Protein AF-A0A0F8Y2T1-F1 (afdb_monomer_lite)

Secondary structure (DSSP, 8-state):
--SS--SEEEEETT-TTT-HHHHHHHHHHH-TTS--EEEEEE---HHHHHHHHHHT-SEEEESSPPHHHHHHHHHHHHHHHHHHH---EEEEEEE-SS-EEEEEEEEEEEETTEEEEEESS---TT-EEEEEEE-TTSPEEEEEEEEEEEE--STT-EEEEEEES---HHHHHHHHHHHHHHHHTT---

Structure (mmCIF, N/CA/C/O backbone):
data_AF-A0A0F8Y2T1-F1
#
_entry.id   AF-A0A0F8Y2T1-F1
#
loop_
_atom_site.group_PDB
_atom_site.id
_atom_site.type_symbol
_atom_site.label_atom_id
_atom_site.label_alt_id
_atom_site.label_comp_id
_atom_site.label_asym_id
_atom_site.label_entity_id
_atom_site.label_seq_id
_atom_site.pdbx_PDB_ins_code
_atom_site.Cartn_x
_atom_site.Cartn_y
_atom_site.Cartn_z
_atom_site.occupancy
_atom_site.B_iso_or_equiv
_atom_site.auth_seq_id
_atom_site.auth_comp_id
_atom_site.auth_asym_id
_atom_site.auth_atom_id
_atom_site.pdbx_PDB_model_num
ATOM 1 N N . MET A 1 1 ? 30.175 4.295 -5.314 1.00 51.44 1 MET A N 1
ATOM 2 C CA . MET A 1 1 ? 29.024 4.034 -4.424 1.00 51.44 1 MET A CA 1
ATOM 3 C C . MET A 1 1 ? 28.008 5.133 -4.687 1.00 51.44 1 MET A C 1
ATOM 5 O O . MET A 1 1 ? 28.432 6.283 -4.752 1.00 51.44 1 MET A O 1
ATOM 9 N N . LEU A 1 2 ? 26.739 4.800 -4.952 1.00 58.97 2 LEU A N 1
ATOM 10 C CA . LEU A 1 2 ? 25.695 5.815 -5.150 1.00 58.97 2 LEU A CA 1
ATOM 11 C C . LEU A 1 2 ? 25.586 6.649 -3.865 1.00 58.97 2 LEU A C 1
ATOM 13 O O . LEU A 1 2 ? 25.488 6.084 -2.780 1.00 58.97 2 LEU A O 1
ATOM 17 N N . GLN A 1 3 ? 25.687 7.973 -3.986 1.00 63.22 3 GLN A N 1
ATOM 18 C CA . GLN A 1 3 ? 25.694 8.894 -2.839 1.00 63.22 3 GLN A CA 1
ATOM 19 C C . GLN A 1 3 ? 24.282 9.203 -2.310 1.00 63.22 3 GLN A C 1
ATOM 21 O O . GLN A 1 3 ? 24.147 9.824 -1.262 1.00 63.22 3 GLN A O 1
ATOM 26 N N . MET A 1 4 ? 23.242 8.752 -3.019 1.00 73.31 4 MET A N 1
ATOM 27 C CA . MET A 1 4 ? 21.834 8.886 -2.653 1.00 73.31 4 MET A CA 1
ATOM 28 C C . MET A 1 4 ? 21.030 7.682 -3.162 1.00 73.31 4 MET A C 1
ATOM 30 O O . MET A 1 4 ? 21.435 7.042 -4.135 1.00 73.31 4 MET A O 1
ATOM 34 N N . GLU A 1 5 ? 19.907 7.386 -2.508 1.00 79.75 5 GLU A N 1
ATOM 35 C CA . GLU A 1 5 ? 18.926 6.387 -2.950 1.00 79.75 5 GLU A CA 1
ATOM 36 C C . GLU A 1 5 ? 18.079 6.984 -4.088 1.00 79.75 5 GLU A C 1
ATOM 38 O O . GLU A 1 5 ? 17.398 7.983 -3.858 1.00 79.75 5 GLU A O 1
ATOM 43 N N . PRO A 1 6 ? 18.145 6.453 -5.324 1.00 83.06 6 PRO A N 1
ATOM 44 C CA . PRO A 1 6 ? 17.344 6.972 -6.426 1.00 83.06 6 PRO A CA 1
ATOM 45 C C . PRO A 1 6 ? 15.904 6.451 -6.353 1.00 83.06 6 PRO A C 1
ATOM 47 O O . PRO A 1 6 ? 15.679 5.288 -6.023 1.00 83.06 6 PRO A O 1
ATOM 50 N N . ASP A 1 7 ? 14.931 7.272 -6.746 1.00 78.56 7 ASP A N 1
ATOM 51 C CA . ASP A 1 7 ? 13.526 6.848 -6.838 1.00 78.56 7 ASP A CA 1
ATOM 52 C C . ASP A 1 7 ? 13.279 5.925 -8.045 1.00 78.56 7 ASP A C 1
ATOM 54 O O . ASP A 1 7 ? 12.497 4.974 -7.985 1.00 78.56 7 ASP A O 1
ATOM 58 N N . LEU A 1 8 ? 13.975 6.190 -9.154 1.00 86.12 8 LEU A N 1
ATOM 59 C CA . LEU A 1 8 ? 13.864 5.451 -10.407 1.00 86.12 8 LEU A CA 1
ATOM 60 C C . LEU A 1 8 ? 15.219 5.379 -11.116 1.00 86.12 8 LEU A C 1
ATOM 62 O O . LEU A 1 8 ? 15.935 6.372 -11.236 1.00 86.12 8 LEU A O 1
ATOM 66 N N . VAL A 1 9 ? 15.526 4.204 -11.654 1.00 89.38 9 VAL A N 1
ATOM 67 C CA . VAL A 1 9 ? 16.709 3.928 -12.460 1.00 89.38 9 VAL A CA 1
ATOM 68 C C . VAL A 1 9 ? 16.265 3.297 -13.769 1.00 89.38 9 VAL A C 1
ATOM 70 O O . VAL A 1 9 ? 15.663 2.226 -13.785 1.00 89.38 9 VAL A O 1
ATOM 73 N N . LEU A 1 10 ? 16.586 3.959 -14.876 1.00 91.06 10 LEU A N 1
ATOM 74 C CA . LEU A 1 10 ? 16.504 3.389 -16.213 1.00 91.06 10 LEU A CA 1
ATOM 75 C C . LEU A 1 10 ? 17.924 3.049 -16.663 1.00 91.06 10 LEU A C 1
ATOM 77 O O . LEU A 1 10 ? 18.768 3.941 -16.732 1.00 91.06 10 LEU A O 1
ATOM 81 N N . ALA A 1 11 ? 18.188 1.781 -16.964 1.00 92.62 11 ALA A N 1
ATOM 82 C CA . ALA A 1 11 ? 19.511 1.331 -17.387 1.00 92.62 11 ALA A CA 1
ATOM 83 C C . ALA A 1 11 ? 19.422 0.411 -18.603 1.00 92.62 11 ALA A C 1
ATOM 85 O O . ALA A 1 11 ? 18.485 -0.373 -18.729 1.00 92.62 11 ALA A O 1
ATOM 86 N N . ASP A 1 12 ? 20.416 0.491 -19.483 1.00 92.94 12 ASP A N 1
ATOM 87 C CA . ASP A 1 12 ? 20.591 -0.487 -20.554 1.00 92.94 12 ASP A CA 1
ATOM 88 C C . ASP A 1 12 ? 21.003 -1.842 -19.957 1.00 92.94 12 ASP A C 1
ATOM 90 O O . ASP A 1 12 ? 21.816 -1.898 -19.032 1.00 92.94 12 ASP A O 1
ATOM 94 N N . LEU A 1 13 ? 20.438 -2.939 -20.457 1.00 93.94 13 LEU A N 1
ATOM 95 C CA . LEU A 1 13 ? 20.809 -4.287 -20.043 1.00 93.94 13 LEU A CA 1
ATOM 96 C C . LEU A 1 13 ? 22.280 -4.577 -20.356 1.00 93.94 13 LEU A C 1
ATOM 98 O O . LEU A 1 13 ? 22.953 -5.204 -19.539 1.00 93.94 13 LEU A O 1
ATOM 102 N N . ASP A 1 14 ? 22.791 -4.071 -21.475 1.00 91.19 14 ASP A N 1
ATOM 103 C CA . ASP A 1 14 ? 24.171 -4.276 -21.913 1.00 91.19 14 ASP A CA 1
ATOM 104 C C . ASP A 1 14 ? 25.105 -3.135 -21.461 1.00 91.19 14 ASP A C 1
ATOM 106 O O . ASP A 1 14 ? 26.207 -2.971 -21.987 1.00 91.19 14 ASP A O 1
ATOM 110 N N . LEU A 1 15 ? 24.691 -2.348 -20.455 1.00 91.75 15 LEU A N 1
ATOM 111 C CA . LEU A 1 15 ? 25.472 -1.241 -19.894 1.00 91.75 15 LEU A CA 1
ATOM 112 C C . LEU A 1 15 ? 26.878 -1.701 -19.444 1.00 91.75 15 LEU A C 1
ATOM 114 O O . LEU A 1 15 ? 26.993 -2.492 -18.505 1.00 91.75 15 LEU A O 1
ATOM 118 N N . PRO A 1 16 ? 27.974 -1.182 -20.025 1.00 87.31 16 PRO A N 1
ATOM 119 C CA . PRO A 1 16 ? 29.321 -1.515 -19.574 1.00 87.31 16 PRO A CA 1
ATOM 120 C C . PRO A 1 16 ? 29.649 -0.877 -18.207 1.00 87.31 16 PRO A C 1
ATOM 122 O O . PRO A 1 16 ? 29.084 0.158 -17.851 1.00 87.31 16 PRO A O 1
ATOM 125 N N . PRO A 1 17 ? 30.603 -1.436 -17.436 1.00 82.62 17 PRO A N 1
ATOM 126 C CA . PRO A 1 17 ? 31.399 -2.625 -17.754 1.00 82.62 17 PRO A CA 1
ATOM 127 C C . PRO A 1 17 ? 30.719 -3.960 -17.403 1.00 82.62 17 PRO A C 1
ATOM 129 O O . PRO A 1 17 ? 31.115 -4.988 -17.941 1.00 82.62 17 PRO A O 1
ATOM 132 N N . ASN A 1 18 ? 29.719 -3.959 -16.517 1.00 78.88 18 ASN A N 1
ATOM 133 C CA . ASN A 1 18 ? 29.242 -5.177 -15.846 1.00 78.88 18 ASN A CA 1
ATOM 134 C C . ASN A 1 18 ? 27.804 -5.599 -16.218 1.00 78.88 18 ASN A C 1
ATOM 136 O O . ASN A 1 18 ? 27.353 -6.643 -15.761 1.00 78.88 18 ASN A O 1
ATOM 140 N N . GLY A 1 19 ? 27.090 -4.833 -17.042 1.00 90.69 19 GLY A N 1
ATOM 141 C CA . GLY A 1 19 ? 25.696 -5.087 -17.416 1.00 90.69 19 GLY A CA 1
ATOM 142 C C . GLY A 1 19 ? 24.685 -4.434 -16.470 1.00 90.69 19 GLY A C 1
ATOM 143 O O . GLY A 1 19 ? 24.907 -4.293 -15.261 1.00 90.69 19 GLY A O 1
ATOM 144 N N . GLY A 1 20 ? 23.536 -4.047 -17.023 1.00 92.12 20 GLY A N 1
ATOM 145 C CA . GLY A 1 20 ? 22.425 -3.458 -16.275 1.00 92.12 20 GLY A CA 1
ATOM 146 C C . GLY A 1 20 ? 21.763 -4.435 -15.303 1.00 92.12 20 GLY A C 1
ATOM 147 O O . GLY A 1 20 ? 21.217 -4.020 -14.283 1.00 92.12 20 GLY A O 1
ATOM 148 N N . ASP A 1 21 ? 21.843 -5.742 -15.559 1.00 93.69 21 ASP A N 1
ATOM 149 C CA . ASP A 1 21 ? 21.315 -6.768 -14.659 1.00 93.69 21 ASP A CA 1
ATOM 150 C C . ASP A 1 21 ? 22.122 -6.879 -13.358 1.00 93.69 21 ASP A C 1
ATOM 152 O O . ASP A 1 21 ? 21.531 -7.050 -12.288 1.00 93.69 21 ASP A O 1
ATOM 156 N N . LEU A 1 22 ? 23.451 -6.751 -13.423 1.00 93.44 22 LEU A N 1
ATOM 157 C CA . LEU A 1 22 ? 24.296 -6.699 -12.228 1.00 93.44 22 LEU A CA 1
ATOM 158 C C . LEU A 1 22 ? 24.103 -5.384 -11.472 1.00 93.44 22 LEU A C 1
ATOM 160 O O . LEU A 1 22 ? 23.903 -5.419 -10.259 1.00 93.44 22 LEU A O 1
ATOM 164 N N . LEU A 1 23 ? 24.037 -4.254 -12.187 1.00 92.00 23 LEU A N 1
ATOM 165 C CA . LEU A 1 23 ? 23.691 -2.963 -11.586 1.00 92.00 23 LEU A CA 1
ATOM 166 C C . LEU A 1 23 ? 22.352 -3.034 -10.834 1.00 92.00 23 LEU A C 1
ATOM 168 O O . LEU A 1 23 ? 22.257 -2.591 -9.693 1.00 92.00 23 LEU A O 1
ATOM 172 N N . CYS A 1 24 ? 21.328 -3.635 -11.443 1.00 92.38 24 CYS A N 1
ATOM 173 C CA . CYS A 1 24 ? 20.020 -3.827 -10.820 1.00 92.38 24 CYS A CA 1
ATOM 174 C C . CYS A 1 24 ? 20.121 -4.624 -9.511 1.00 92.38 24 CYS A C 1
ATOM 176 O O . CYS A 1 24 ? 19.559 -4.211 -8.496 1.00 92.38 24 CYS A O 1
ATOM 178 N N . LYS A 1 25 ? 20.864 -5.738 -9.503 1.00 92.06 25 LYS A N 1
ATOM 179 C CA . LYS A 1 25 ? 21.069 -6.544 -8.289 1.00 92.06 25 LYS A CA 1
ATOM 180 C C . LYS A 1 25 ? 21.777 -5.757 -7.192 1.00 92.06 25 LYS A C 1
ATOM 182 O O . LYS A 1 25 ? 21.366 -5.839 -6.036 1.00 92.06 25 LYS A O 1
ATOM 187 N N . ASP A 1 26 ? 22.809 -4.998 -7.549 1.00 91.06 26 ASP A N 1
ATOM 188 C CA . ASP A 1 26 ? 23.558 -4.179 -6.597 1.00 91.06 26 ASP A CA 1
ATOM 189 C C . ASP A 1 26 ? 22.663 -3.102 -5.978 1.00 91.06 26 ASP A C 1
ATOM 191 O O . ASP A 1 26 ? 22.631 -2.958 -4.759 1.00 91.06 26 ASP A O 1
ATOM 195 N N . ILE A 1 27 ? 21.853 -2.420 -6.792 1.00 89.00 27 ILE A N 1
ATOM 196 C CA . ILE A 1 27 ? 20.884 -1.419 -6.327 1.00 89.00 27 ILE A CA 1
ATOM 197 C C . ILE A 1 27 ? 19.859 -2.049 -5.380 1.00 89.00 27 ILE A C 1
ATOM 199 O O . ILE A 1 27 ? 19.676 -1.559 -4.267 1.00 89.00 27 ILE A O 1
ATOM 203 N N . LYS A 1 28 ? 19.231 -3.166 -5.771 1.00 86.50 28 LYS A N 1
ATOM 204 C CA . LYS A 1 28 ? 18.236 -3.857 -4.933 1.00 86.50 28 LYS A CA 1
ATOM 205 C C . LYS A 1 28 ? 18.832 -4.396 -3.629 1.00 86.50 28 LYS A C 1
ATOM 207 O O . LYS A 1 28 ? 18.129 -4.486 -2.627 1.00 86.50 28 LYS A O 1
ATOM 212 N N . LYS A 1 29 ? 20.126 -4.729 -3.614 1.00 87.56 29 LYS A N 1
ATOM 213 C CA . LYS A 1 29 ? 20.848 -5.138 -2.402 1.00 87.56 29 LYS A CA 1
ATOM 214 C C . LYS A 1 29 ? 21.207 -3.949 -1.507 1.00 87.56 29 LYS A C 1
ATOM 216 O O . LYS A 1 29 ? 21.137 -4.073 -0.288 1.00 87.56 29 LYS A O 1
ATOM 221 N N . SER A 1 30 ? 21.617 -2.826 -2.093 1.00 86.19 30 SER A N 1
ATOM 222 C CA . SER A 1 30 ? 22.001 -1.616 -1.359 1.00 86.19 30 SER A CA 1
ATOM 223 C C . SER A 1 30 ? 20.806 -0.857 -0.780 1.00 86.19 30 SER A C 1
ATOM 225 O O . SER A 1 30 ? 20.956 -0.244 0.273 1.00 86.19 30 SER A O 1
ATOM 227 N N . PHE A 1 31 ? 19.633 -0.937 -1.416 1.00 82.38 31 PHE A N 1
ATOM 228 C CA . PHE A 1 31 ? 18.410 -0.238 -1.007 1.00 82.38 31 PHE A CA 1
ATOM 229 C C . PHE A 1 31 ? 17.237 -1.226 -0.806 1.00 82.38 31 PHE A C 1
ATOM 231 O O . PHE A 1 31 ? 16.358 -1.352 -1.662 1.00 82.38 31 PHE A O 1
ATOM 238 N N . PRO A 1 32 ? 17.202 -1.966 0.323 1.00 70.62 32 PRO A N 1
ATOM 239 C CA . PRO A 1 32 ? 16.210 -3.020 0.577 1.00 70.62 32 PRO A CA 1
ATOM 240 C C . PRO A 1 32 ? 14.807 -2.495 0.931 1.00 70.62 32 PRO A C 1
ATOM 242 O O . PRO A 1 32 ? 13.863 -3.277 1.015 1.00 70.62 32 PRO A O 1
ATOM 245 N N . SER A 1 33 ? 14.662 -1.181 1.127 1.00 65.25 33 SER A N 1
ATOM 246 C CA . SER A 1 33 ? 13.398 -0.453 1.344 1.00 65.25 33 SER A CA 1
ATOM 247 C C . SER A 1 33 ? 12.361 -0.692 0.235 1.00 65.25 33 SER A C 1
ATOM 249 O O . SER A 1 33 ? 11.170 -0.488 0.458 1.00 65.25 33 SER A O 1
ATOM 251 N N . ASN A 1 34 ? 12.803 -1.158 -0.941 1.00 63.97 34 ASN A N 1
ATOM 252 C CA . ASN A 1 34 ? 11.997 -1.375 -2.142 1.00 63.97 34 ASN A CA 1
ATOM 253 C C . ASN A 1 34 ? 11.360 -0.084 -2.700 1.00 63.97 34 ASN A C 1
ATOM 255 O O . ASN A 1 34 ? 10.329 -0.141 -3.377 1.00 63.97 34 ASN A O 1
ATOM 259 N N . ASN A 1 35 ? 11.989 1.061 -2.409 1.00 71.50 35 ASN A N 1
ATOM 260 C CA . ASN A 1 35 ? 11.581 2.382 -2.892 1.00 71.50 35 ASN A CA 1
ATOM 261 C C . ASN A 1 35 ? 12.248 2.758 -4.223 1.00 71.50 35 ASN A C 1
ATOM 263 O O . ASN A 1 35 ? 11.675 3.533 -4.987 1.00 71.50 35 ASN A O 1
ATOM 267 N N . THR A 1 36 ? 13.415 2.180 -4.529 1.00 83.81 36 THR A N 1
ATOM 268 C CA . THR A 1 36 ? 14.086 2.350 -5.823 1.00 83.81 36 THR A CA 1
ATOM 269 C C . THR A 1 36 ? 13.505 1.414 -6.874 1.00 83.81 36 THR A C 1
ATOM 271 O O . THR A 1 36 ? 13.651 0.187 -6.778 1.00 83.81 36 THR A O 1
ATOM 274 N N . PHE A 1 37 ? 12.922 1.987 -7.923 1.00 86.69 37 PHE A N 1
ATOM 275 C CA . PHE A 1 37 ? 12.468 1.234 -9.088 1.00 86.69 37 PHE A CA 1
ATOM 276 C C . PHE A 1 37 ? 13.562 1.115 -10.137 1.00 86.69 37 PHE A C 1
ATOM 278 O O . PHE A 1 37 ? 14.257 2.082 -10.431 1.00 86.69 37 PHE A O 1
ATOM 285 N N . VAL A 1 38 ? 13.693 -0.061 -10.739 1.00 90.44 38 VAL A N 1
ATOM 286 C CA . VAL A 1 38 ? 14.663 -0.328 -11.800 1.00 90.44 38 VAL A CA 1
ATOM 287 C C . VAL A 1 38 ? 13.933 -0.827 -13.043 1.00 90.44 38 VAL A C 1
ATOM 289 O O . VAL A 1 38 ? 13.263 -1.861 -13.013 1.00 90.44 38 VAL A O 1
ATOM 292 N N . ILE A 1 39 ? 14.088 -0.095 -14.146 1.00 92.06 39 ILE A N 1
ATOM 293 C CA . ILE A 1 39 ? 13.619 -0.466 -15.482 1.00 92.06 39 ILE A CA 1
ATOM 294 C C . ILE A 1 39 ? 14.840 -0.790 -16.346 1.00 92.06 39 ILE A C 1
ATOM 296 O O . ILE A 1 39 ? 15.724 0.052 -16.511 1.00 92.06 39 ILE A O 1
ATOM 300 N N . LEU A 1 40 ? 14.880 -1.991 -16.926 1.00 93.75 40 LEU A N 1
ATOM 301 C CA . LEU A 1 40 ? 15.954 -2.396 -17.839 1.00 93.75 40 LEU A CA 1
ATOM 302 C C . LEU A 1 40 ? 15.545 -2.246 -19.305 1.00 93.75 40 LEU A C 1
ATOM 304 O O . LEU A 1 40 ? 14.532 -2.794 -19.727 1.00 93.75 40 LEU A O 1
ATOM 308 N N . ALA A 1 41 ? 16.338 -1.542 -20.103 1.00 92.88 41 ALA A N 1
ATOM 309 C CA . ALA A 1 41 ? 16.171 -1.484 -21.549 1.00 92.88 41 ALA A CA 1
ATOM 310 C C . ALA A 1 41 ? 16.909 -2.660 -22.212 1.00 92.88 41 ALA A C 1
ATOM 312 O O . ALA A 1 41 ? 18.079 -2.872 -21.927 1.00 92.88 41 ALA A O 1
ATOM 313 N N . CYS A 1 42 ? 16.246 -3.449 -23.062 1.00 92.38 42 CYS A N 1
ATOM 314 C CA . CYS A 1 42 ? 16.853 -4.622 -23.712 1.00 92.38 42 CYS A CA 1
ATOM 315 C C . CYS A 1 42 ? 16.282 -4.894 -25.111 1.00 92.38 42 CYS A C 1
ATOM 317 O O . CYS A 1 42 ? 15.188 -4.431 -25.437 1.00 92.38 42 CYS A O 1
ATOM 319 N N . GLY A 1 43 ? 16.962 -5.713 -25.921 1.00 90.81 43 GLY A N 1
ATOM 320 C CA . GLY A 1 43 ? 16.478 -6.127 -27.247 1.00 90.81 43 GLY A CA 1
ATOM 321 C C . GLY A 1 43 ? 15.252 -7.056 -27.221 1.00 90.81 43 GLY A C 1
ATOM 322 O O . GLY A 1 43 ? 14.625 -7.290 -28.259 1.00 90.81 43 GLY A O 1
ATOM 323 N N . ALA A 1 44 ? 14.870 -7.537 -26.030 1.00 83.88 44 ALA A N 1
ATOM 324 C CA . ALA A 1 44 ? 13.758 -8.451 -25.757 1.00 83.88 44 ALA A CA 1
ATOM 325 C C . ALA A 1 44 ? 13.901 -9.859 -26.370 1.00 83.88 44 ALA A C 1
ATOM 327 O O . ALA A 1 44 ? 12.908 -10.544 -26.625 1.00 83.88 44 ALA A O 1
ATOM 328 N N . THR A 1 45 ? 15.128 -10.346 -26.567 1.00 91.38 45 THR A N 1
ATOM 329 C CA . THR A 1 45 ? 15.358 -11.766 -26.864 1.00 91.38 45 THR A CA 1
ATOM 330 C C . THR A 1 45 ? 15.032 -12.638 -25.647 1.00 91.38 45 THR A C 1
ATOM 332 O O . THR A 1 45 ? 15.127 -12.212 -24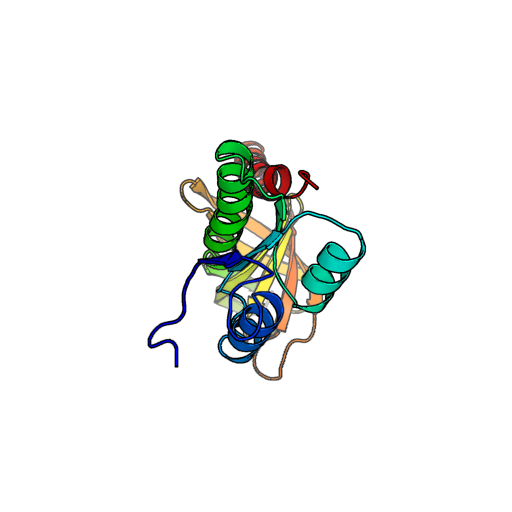.495 1.00 91.38 45 THR A O 1
ATOM 335 N N . ALA A 1 46 ? 14.716 -13.918 -25.864 1.00 88.12 46 ALA A N 1
ATOM 336 C CA . ALA A 1 46 ? 14.430 -14.845 -24.764 1.00 88.12 46 ALA A CA 1
ATOM 337 C C . ALA A 1 46 ? 15.587 -14.966 -23.747 1.00 88.12 46 ALA A C 1
ATOM 339 O O . ALA A 1 46 ? 15.366 -15.265 -22.573 1.00 88.12 46 ALA A O 1
ATOM 340 N N . ALA A 1 47 ? 16.836 -14.765 -24.177 1.00 90.81 47 ALA A N 1
ATOM 341 C CA . ALA A 1 47 ? 17.991 -14.753 -23.284 1.00 90.81 47 ALA A CA 1
ATOM 342 C C . ALA A 1 47 ? 18.018 -13.494 -22.403 1.00 90.81 47 ALA A C 1
ATOM 344 O O . ALA A 1 47 ? 18.186 -13.611 -21.190 1.00 90.81 47 ALA A O 1
ATOM 345 N N . GLU A 1 48 ? 17.793 -12.321 -22.992 1.00 89.81 48 GLU A N 1
ATOM 346 C CA . GLU A 1 48 ? 17.752 -11.039 -22.283 1.00 89.81 48 GLU A CA 1
ATOM 347 C C . GLU A 1 48 ? 16.583 -10.961 -21.301 1.00 89.81 48 GLU A C 1
ATOM 349 O O . GLU A 1 48 ? 16.788 -10.631 -20.138 1.00 89.81 48 GLU A O 1
ATOM 354 N N . LEU A 1 49 ? 15.381 -11.379 -21.710 1.00 87.12 49 LEU A N 1
ATOM 355 C CA . LEU A 1 49 ? 14.208 -11.404 -20.830 1.00 87.12 49 LEU A CA 1
ATOM 356 C C . LEU A 1 49 ? 14.438 -12.287 -19.596 1.00 87.12 49 LEU A C 1
ATOM 358 O O . LEU A 1 49 ? 14.048 -11.931 -18.484 1.00 87.12 49 LEU A O 1
ATOM 362 N N . ARG A 1 50 ? 15.139 -13.418 -19.764 1.00 88.06 50 ARG A N 1
ATOM 363 C CA . ARG A 1 50 ? 15.555 -14.266 -18.636 1.00 88.06 50 ARG A CA 1
ATOM 364 C C . ARG A 1 50 ? 16.579 -13.579 -17.734 1.00 88.06 50 ARG A C 1
ATOM 366 O O . ARG A 1 50 ? 16.521 -13.789 -16.524 1.00 88.06 50 ARG A O 1
ATOM 373 N N . LYS A 1 51 ? 17.507 -12.786 -18.283 1.00 89.12 51 LYS A N 1
ATOM 374 C CA . LYS A 1 51 ? 18.452 -11.990 -17.480 1.00 89.12 51 LYS A CA 1
ATOM 375 C C . LYS A 1 51 ? 17.716 -10.918 -16.674 1.00 89.12 51 LYS A C 1
ATOM 377 O O . LYS A 1 51 ? 17.886 -10.889 -15.458 1.00 89.12 51 LYS A O 1
ATOM 382 N N . CYS A 1 52 ? 16.841 -10.135 -17.309 1.00 88.19 52 CYS A N 1
ATOM 383 C CA . CYS A 1 52 ? 16.012 -9.128 -16.637 1.00 88.19 52 CYS A CA 1
ATOM 384 C C . CYS A 1 52 ? 15.150 -9.749 -15.527 1.00 88.19 52 CYS A C 1
ATOM 386 O O . CYS A 1 52 ? 15.135 -9.261 -14.403 1.00 88.19 52 CYS A O 1
ATOM 388 N N . GLY A 1 53 ? 14.493 -10.884 -15.790 1.00 84.50 53 GLY A N 1
ATOM 389 C CA . GLY A 1 53 ? 13.686 -11.566 -14.771 1.00 84.50 53 GLY A CA 1
ATOM 390 C C . GLY A 1 53 ? 14.499 -12.045 -13.559 1.00 84.50 53 GLY A C 1
ATOM 391 O O . GLY A 1 53 ? 13.987 -12.092 -12.445 1.00 84.50 53 GLY A O 1
ATOM 392 N N . ARG A 1 54 ? 15.784 -12.370 -13.747 1.00 89.38 54 ARG A N 1
ATOM 393 C CA . ARG A 1 54 ? 16.694 -12.805 -12.671 1.00 89.38 54 ARG A CA 1
ATOM 394 C C . ARG A 1 54 ? 17.403 -11.654 -11.956 1.00 89.38 54 ARG A C 1
ATOM 396 O O . ARG A 1 54 ? 18.087 -11.910 -10.964 1.00 89.38 54 ARG A O 1
ATOM 403 N N . SER A 1 55 ? 17.311 -10.422 -12.455 1.00 88.19 55 SER A N 1
ATOM 404 C CA . SER A 1 55 ? 17.985 -9.266 -11.854 1.00 88.19 55 SER A CA 1
ATOM 405 C C . SER A 1 55 ? 17.194 -8.632 -10.712 1.00 88.19 55 SER A C 1
ATOM 407 O O . SER A 1 55 ? 17.761 -7.859 -9.944 1.00 88.19 55 SER A O 1
ATOM 409 N N . GLY A 1 56 ? 15.902 -8.958 -10.594 1.00 86.94 56 GLY A N 1
ATOM 410 C CA . GLY A 1 56 ? 14.991 -8.296 -9.660 1.00 86.94 56 GLY A CA 1
ATOM 411 C C . GLY A 1 56 ? 14.537 -6.914 -10.136 1.00 86.94 56 GLY A C 1
ATOM 412 O O . GLY A 1 56 ? 14.131 -6.104 -9.308 1.00 86.94 56 GLY A O 1
ATOM 413 N N . ALA A 1 57 ? 14.635 -6.628 -11.440 1.00 89.25 57 ALA A N 1
ATOM 414 C CA . ALA A 1 57 ? 14.108 -5.395 -12.018 1.00 89.25 57 ALA A CA 1
ATOM 415 C C . ALA A 1 57 ? 12.578 -5.357 -11.907 1.00 89.25 57 ALA A C 1
ATOM 417 O O . ALA A 1 57 ? 11.912 -6.380 -12.074 1.00 89.25 57 ALA A O 1
ATOM 418 N N . ASP A 1 58 ? 12.025 -4.171 -11.664 1.00 86.25 58 ASP A N 1
ATOM 419 C CA . ASP A 1 58 ? 10.577 -3.967 -11.551 1.00 86.25 58 ASP A CA 1
ATOM 420 C C . ASP A 1 58 ? 9.902 -3.982 -12.925 1.00 86.25 58 ASP A C 1
ATOM 422 O O . ASP A 1 58 ? 8.722 -4.301 -13.056 1.00 86.25 58 ASP 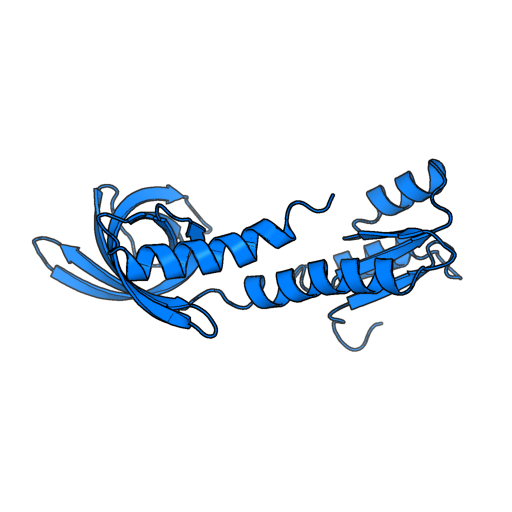A O 1
ATOM 426 N N . SER A 1 59 ? 10.649 -3.623 -13.971 1.00 88.44 59 SER A N 1
ATOM 427 C CA . SER A 1 59 ? 10.157 -3.631 -15.342 1.00 88.44 59 SER A CA 1
ATOM 428 C C . SER A 1 59 ? 11.294 -3.726 -16.356 1.00 88.44 59 SER A C 1
ATOM 430 O O . SER A 1 59 ? 12.470 -3.563 -16.031 1.00 88.44 59 SER A O 1
ATOM 432 N N . TYR A 1 60 ? 10.940 -3.948 -17.618 1.00 90.25 60 TYR A N 1
ATOM 433 C CA . TYR A 1 60 ? 11.867 -3.829 -18.737 1.00 90.25 60 TYR A CA 1
ATOM 434 C C . TYR A 1 60 ? 11.190 -3.166 -19.936 1.00 90.25 60 TYR A C 1
ATOM 436 O O . TYR A 1 60 ? 9.992 -3.327 -20.148 1.00 90.25 60 TYR A O 1
ATOM 444 N N . VAL A 1 61 ? 11.948 -2.423 -20.732 1.00 90.50 61 VAL A N 1
ATOM 445 C CA . VAL A 1 61 ? 11.490 -1.801 -21.980 1.00 90.50 61 VAL A CA 1
ATOM 446 C C . VAL A 1 61 ? 12.266 -2.368 -23.152 1.00 90.50 61 VAL A C 1
ATOM 448 O O . VAL A 1 61 ? 13.445 -2.696 -23.031 1.00 90.50 61 VAL A O 1
ATOM 451 N N . ARG A 1 62 ? 11.599 -2.499 -24.297 1.00 89.81 62 A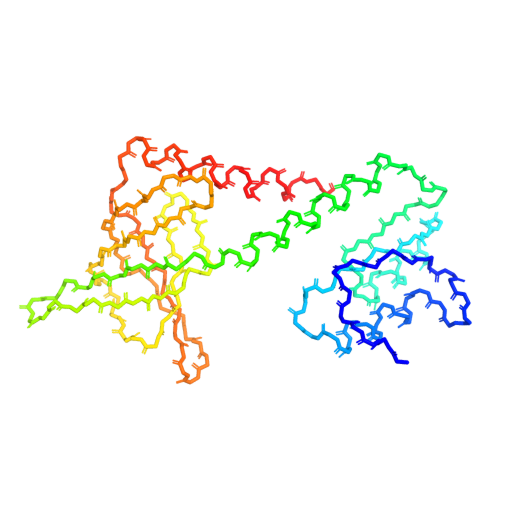RG A N 1
ATOM 452 C CA . ARG A 1 62 ? 12.260 -2.938 -25.521 1.00 89.81 62 ARG A CA 1
ATOM 453 C C . ARG A 1 62 ? 13.044 -1.777 -26.128 1.00 89.81 62 ARG A C 1
ATOM 455 O O . ARG A 1 62 ? 12.540 -0.657 -26.166 1.00 89.81 62 ARG A O 1
ATOM 462 N N . THR A 1 63 ? 14.245 -2.052 -26.616 1.00 85.50 63 THR A N 1
ATOM 463 C CA . THR A 1 63 ? 15.016 -1.129 -27.447 1.00 85.50 63 THR A CA 1
ATOM 464 C C . THR A 1 63 ? 14.683 -1.339 -28.936 1.00 85.50 63 THR A C 1
ATOM 466 O O . THR A 1 63 ? 14.489 -2.481 -29.366 1.00 85.50 63 THR A O 1
ATOM 469 N N . PRO A 1 64 ? 14.588 -0.264 -29.747 1.00 87.06 64 PRO A N 1
ATOM 470 C CA . PRO A 1 64 ? 14.672 1.149 -29.365 1.00 87.06 64 PRO A CA 1
ATOM 471 C C . PRO A 1 64 ? 13.479 1.585 -28.499 1.00 87.06 64 PRO A C 1
ATOM 473 O O . PRO A 1 64 ? 12.352 1.143 -28.714 1.00 87.06 64 PRO A O 1
ATOM 476 N N . ILE A 1 65 ? 13.743 2.436 -27.503 1.00 85.69 65 ILE A N 1
ATOM 477 C CA . ILE A 1 65 ? 12.736 2.840 -26.516 1.00 85.69 65 ILE A CA 1
ATOM 478 C C . ILE A 1 65 ? 11.689 3.723 -27.193 1.00 85.69 65 ILE A C 1
ATOM 480 O O . ILE A 1 65 ? 12.008 4.799 -27.696 1.00 85.69 65 ILE A O 1
ATOM 484 N N . ASN A 1 66 ? 10.431 3.292 -27.145 1.00 86.25 66 ASN A N 1
ATOM 485 C CA . ASN A 1 66 ? 9.294 4.147 -27.455 1.00 86.25 66 ASN A CA 1
ATOM 486 C C . ASN A 1 66 ? 9.015 5.078 -26.254 1.00 86.25 66 ASN A C 1
ATOM 488 O O . ASN A 1 66 ? 8.731 4.566 -25.163 1.00 86.25 66 ASN A O 1
ATOM 492 N N . PRO A 1 67 ? 9.067 6.417 -26.424 1.00 83.44 67 PRO A N 1
ATOM 493 C CA . PRO A 1 67 ? 8.765 7.377 -25.364 1.00 83.44 67 PRO A CA 1
ATOM 494 C C . PRO A 1 67 ? 7.411 7.132 -24.686 1.00 83.44 67 PRO A C 1
ATOM 496 O O . PRO A 1 67 ? 7.308 7.224 -23.468 1.00 83.44 67 PRO A O 1
ATOM 499 N N . GLU A 1 68 ? 6.384 6.738 -25.439 1.00 81.12 68 GLU A N 1
ATOM 500 C CA . GLU A 1 68 ? 5.061 6.477 -24.863 1.00 81.12 68 GLU A CA 1
ATOM 501 C C . GLU A 1 68 ? 5.061 5.247 -23.951 1.00 81.12 68 GLU A C 1
ATOM 503 O O . GLU A 1 68 ? 4.447 5.259 -22.882 1.00 81.12 68 GLU A O 1
ATOM 508 N N . ASP A 1 69 ? 5.776 4.188 -24.336 1.00 80.19 69 ASP A N 1
ATOM 509 C CA . ASP A 1 69 ? 5.833 2.950 -23.556 1.00 80.19 69 ASP A CA 1
ATOM 510 C C . ASP A 1 69 ? 6.638 3.131 -22.269 1.00 80.19 69 ASP A C 1
ATOM 512 O O . ASP A 1 69 ? 6.262 2.591 -21.223 1.00 80.19 69 ASP A O 1
ATOM 516 N N . ILE A 1 70 ? 7.720 3.915 -22.314 1.00 83.75 70 ILE A N 1
ATOM 517 C CA . ILE A 1 70 ? 8.480 4.222 -21.106 1.00 83.75 70 ILE A CA 1
ATOM 518 C C . ILE A 1 70 ? 7.715 5.177 -20.191 1.00 83.75 70 ILE A C 1
ATOM 520 O O . ILE A 1 70 ? 7.649 4.915 -18.994 1.00 83.75 70 ILE A O 1
ATOM 524 N N . THR A 1 71 ? 7.051 6.207 -20.724 1.00 81.31 71 THR A N 1
ATOM 52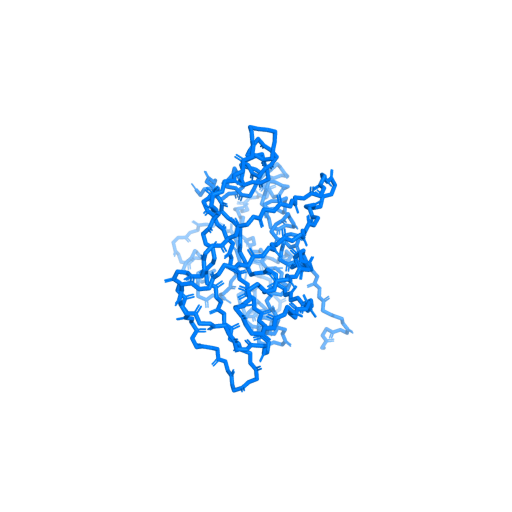5 C CA . THR A 1 71 ? 6.197 7.096 -19.924 1.00 81.31 71 THR A CA 1
ATOM 526 C C . THR A 1 71 ? 5.063 6.318 -19.262 1.00 81.31 71 THR A C 1
ATOM 528 O O . THR A 1 71 ? 4.814 6.505 -18.073 1.00 81.31 71 THR A O 1
ATOM 531 N N . ARG A 1 72 ? 4.421 5.379 -19.972 1.00 78.81 72 ARG A N 1
ATOM 532 C CA . ARG A 1 72 ? 3.371 4.518 -19.401 1.00 78.81 72 ARG A CA 1
ATOM 533 C C . ARG A 1 72 ? 3.897 3.672 -18.236 1.00 78.81 72 ARG A C 1
ATOM 535 O O . ARG A 1 72 ? 3.252 3.603 -17.192 1.00 78.81 72 ARG A O 1
ATOM 542 N N . ARG A 1 73 ? 5.081 3.067 -18.386 1.00 80.19 73 ARG A N 1
ATOM 543 C CA . ARG A 1 73 ? 5.714 2.248 -17.335 1.00 80.19 73 ARG A CA 1
ATOM 544 C C . ARG A 1 73 ? 6.171 3.079 -16.144 1.00 80.19 73 ARG A C 1
ATOM 546 O O . ARG A 1 73 ? 5.898 2.696 -15.013 1.00 80.19 73 ARG A O 1
ATOM 553 N N . ILE A 1 74 ? 6.814 4.219 -16.393 1.00 80.69 74 ILE A N 1
ATOM 554 C CA . ILE A 1 74 ? 7.237 5.154 -15.346 1.00 80.69 74 ILE A CA 1
ATOM 555 C C . ILE A 1 74 ? 6.020 5.647 -14.566 1.00 80.69 74 ILE A C 1
ATOM 557 O O . ILE A 1 74 ? 6.053 5.620 -13.344 1.00 80.69 74 ILE A O 1
ATOM 561 N N . ASN A 1 75 ? 4.928 6.020 -15.236 1.00 75.62 75 ASN A N 1
ATOM 562 C CA . ASN A 1 75 ? 3.709 6.456 -14.554 1.00 75.62 75 ASN A CA 1
ATOM 563 C C . ASN A 1 75 ? 3.093 5.340 -13.703 1.00 75.62 75 ASN A C 1
ATOM 565 O O . ASN A 1 75 ? 2.752 5.585 -12.551 1.00 75.62 75 ASN A O 1
ATOM 569 N N . SER A 1 76 ? 3.016 4.110 -14.219 1.00 70.56 76 SER A N 1
ATOM 570 C CA . SER A 1 76 ? 2.551 2.946 -13.446 1.00 70.56 76 SER A CA 1
ATOM 571 C C . SER A 1 76 ? 3.402 2.714 -12.183 1.00 70.56 76 SER A C 1
ATOM 573 O O . SER A 1 76 ? 2.883 2.486 -11.086 1.00 70.56 76 SER A O 1
ATOM 575 N N . ILE A 1 77 ? 4.720 2.862 -12.313 1.00 70.25 77 ILE A N 1
ATOM 576 C CA . ILE A 1 77 ? 5.690 2.710 -11.228 1.00 70.25 77 ILE A CA 1
ATOM 577 C C . ILE A 1 7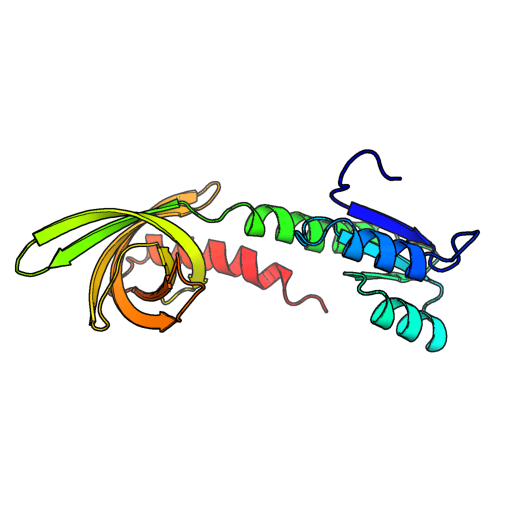7 ? 5.608 3.851 -10.201 1.00 70.25 77 ILE A C 1
ATOM 579 O O . ILE A 1 77 ? 5.474 3.605 -9.003 1.00 70.25 77 ILE A O 1
ATOM 583 N N . LEU A 1 78 ? 5.676 5.105 -10.648 1.00 64.06 78 LEU A N 1
ATOM 584 C CA . LEU A 1 78 ? 5.719 6.270 -9.766 1.00 64.06 78 LEU A CA 1
ATOM 585 C C . LEU A 1 78 ? 4.395 6.465 -9.030 1.00 64.06 78 LEU A C 1
ATOM 587 O O . LEU A 1 78 ? 4.404 6.828 -7.857 1.00 64.06 78 LEU A O 1
ATOM 591 N N . GLN A 1 79 ? 3.263 6.147 -9.662 1.00 56.09 79 GLN A N 1
ATOM 592 C CA . GLN A 1 79 ? 1.975 6.165 -8.974 1.00 56.09 79 GLN A CA 1
ATOM 593 C C . GLN A 1 79 ? 1.934 5.088 -7.885 1.00 56.09 79 GLN A C 1
ATOM 595 O O . GLN A 1 79 ? 1.524 5.388 -6.771 1.00 56.09 79 GLN A O 1
ATOM 600 N N . THR A 1 80 ? 2.492 3.892 -8.113 1.00 51.69 80 THR A N 1
ATOM 601 C CA . THR A 1 80 ? 2.663 2.878 -7.049 1.00 51.69 80 THR A CA 1
ATOM 602 C C . THR A 1 80 ? 3.458 3.418 -5.845 1.00 51.69 80 THR A C 1
ATOM 604 O O . THR A 1 80 ? 3.155 3.074 -4.700 1.00 51.69 80 THR A O 1
ATOM 607 N N . ASN A 1 81 ? 4.435 4.299 -6.083 1.00 48.59 81 ASN A N 1
ATOM 608 C CA . ASN A 1 81 ? 5.252 4.935 -5.046 1.00 48.59 81 ASN A CA 1
ATOM 609 C C . ASN A 1 81 ? 4.503 6.002 -4.242 1.00 48.59 81 ASN A C 1
ATOM 611 O O . ASN A 1 81 ? 4.622 6.040 -3.016 1.00 48.59 81 ASN A O 1
ATOM 615 N N . VAL A 1 82 ? 3.669 6.806 -4.909 1.00 48.00 82 VAL A N 1
ATOM 616 C CA . VAL A 1 82 ? 2.755 7.731 -4.229 1.00 48.00 82 VAL A CA 1
ATOM 617 C C . VAL A 1 82 ? 1.874 6.936 -3.259 1.00 48.00 82 VAL A C 1
ATOM 619 O O . VAL A 1 82 ? 1.805 7.275 -2.085 1.00 48.00 82 VAL A O 1
ATOM 622 N N . TRP A 1 83 ? 1.296 5.802 -3.658 1.00 47.50 83 TRP A N 1
ATOM 623 C CA . TRP A 1 83 ? 0.372 5.059 -2.788 1.00 47.50 83 TRP A CA 1
ATOM 624 C C . TRP A 1 83 ? 1.051 4.245 -1.669 1.00 47.50 83 TRP A C 1
ATOM 626 O O . TRP A 1 83 ? 0.499 4.162 -0.573 1.00 47.50 83 TRP A O 1
ATOM 636 N N . ARG A 1 84 ? 2.266 3.702 -1.875 1.00 47.09 84 ARG A N 1
ATOM 637 C CA . ARG A 1 84 ? 3.052 3.055 -0.794 1.00 47.09 84 ARG A CA 1
ATOM 638 C C . ARG A 1 84 ? 3.450 4.042 0.309 1.00 47.09 84 ARG A C 1
ATOM 640 O O . ARG A 1 84 ? 3.532 3.646 1.474 1.00 47.09 84 ARG A O 1
ATOM 647 N N . ALA A 1 85 ? 3.665 5.308 -0.053 1.00 47.19 85 ALA A N 1
ATOM 648 C CA . ALA A 1 85 ? 3.951 6.387 0.887 1.00 47.19 85 ALA A CA 1
ATOM 649 C C . ALA A 1 85 ? 2.698 6.869 1.646 1.00 47.19 85 ALA A C 1
ATOM 651 O O . ALA A 1 85 ? 2.809 7.299 2.794 1.00 47.19 85 ALA A O 1
ATOM 652 N N . HIS A 1 86 ? 1.497 6.721 1.077 1.00 53.56 86 HIS A N 1
ATOM 653 C CA . HIS A 1 86 ? 0.233 7.055 1.742 1.00 53.56 86 HIS A CA 1
ATOM 654 C C . HIS A 1 86 ? -0.291 5.887 2.592 1.00 53.56 86 HIS A C 1
ATOM 656 O O . HIS A 1 86 ? -1.417 5.419 2.422 1.00 53.56 86 HIS A O 1
ATOM 662 N N . ARG A 1 87 ? 0.502 5.433 3.574 1.00 63.53 87 ARG A N 1
ATOM 663 C CA . ARG A 1 87 ? -0.058 4.712 4.730 1.00 63.53 87 ARG A CA 1
ATOM 664 C C . ARG A 1 87 ? -0.965 5.690 5.457 1.00 63.53 87 ARG A C 1
ATOM 666 O O . ARG A 1 87 ? -0.498 6.472 6.283 1.00 63.53 87 ARG A O 1
ATOM 673 N N . VAL A 1 88 ? -2.250 5.690 5.114 1.00 69.88 88 VAL A N 1
ATOM 674 C CA . VAL A 1 88 ? -3.196 6.639 5.694 1.00 69.88 88 VAL A CA 1
ATOM 675 C C . VAL A 1 88 ? -3.176 6.456 7.206 1.00 69.88 88 VAL A C 1
ATOM 677 O O . VAL A 1 88 ? -3.393 5.342 7.698 1.00 69.88 88 VAL A O 1
ATOM 680 N N . LEU A 1 89 ? -2.889 7.542 7.929 1.00 71.44 89 LEU A N 1
ATOM 681 C CA . LEU A 1 89 ? -3.008 7.576 9.377 1.00 71.44 89 LEU A CA 1
ATOM 682 C C . LEU A 1 89 ? -4.493 7.457 9.721 1.00 71.44 89 LEU A C 1
ATOM 684 O O . LEU A 1 89 ? -5.307 8.318 9.381 1.00 71.44 89 LEU A O 1
ATOM 688 N N . VAL A 1 90 ? -4.847 6.368 10.387 1.00 77.06 90 VAL A N 1
ATOM 689 C CA . VAL A 1 90 ? -6.211 6.076 10.804 1.00 77.06 90 VAL A CA 1
ATOM 690 C C . VAL A 1 90 ? -6.325 6.411 12.281 1.00 77.06 90 VAL A C 1
ATOM 692 O O . VAL A 1 90 ? -5.592 5.876 13.112 1.00 77.06 90 VAL A O 1
ATOM 695 N N . LYS A 1 91 ? -7.270 7.283 12.629 1.00 84.50 91 LYS A N 1
ATOM 696 C CA . LYS A 1 91 ? -7.713 7.418 14.015 1.00 84.50 91 LYS A CA 1
ATOM 697 C C . LYS A 1 91 ? -8.733 6.323 14.289 1.00 84.50 91 LYS A C 1
ATOM 699 O O . LYS A 1 91 ? -9.764 6.261 13.618 1.00 84.50 91 LYS A O 1
ATOM 704 N N . VAL A 1 92 ? -8.448 5.480 15.270 1.00 82.88 92 VAL A N 1
ATOM 705 C CA . VAL A 1 92 ? -9.318 4.387 15.696 1.00 82.88 92 VAL A CA 1
ATOM 706 C C . VAL A 1 92 ? -9.825 4.686 17.095 1.00 82.88 92 VAL A C 1
ATOM 708 O O . VAL A 1 92 ? -9.050 5.023 17.988 1.00 82.88 92 VAL A O 1
ATOM 711 N N . ARG A 1 93 ? -11.135 4.558 17.283 1.00 85.56 93 ARG A N 1
ATOM 712 C CA . ARG A 1 93 ? -11.760 4.473 18.601 1.00 85.56 93 ARG A CA 1
ATOM 713 C C . ARG A 1 93 ? -12.295 3.063 18.779 1.00 85.56 93 ARG A C 1
ATOM 715 O O . ARG A 1 93 ? -13.065 2.603 17.944 1.00 85.56 93 ARG A O 1
ATOM 722 N N . VAL A 1 94 ? -11.895 2.391 19.846 1.00 82.00 94 VAL A N 1
ATOM 723 C CA . VAL A 1 94 ? -12.445 1.081 20.210 1.00 82.00 94 VAL A CA 1
ATOM 724 C C . VAL A 1 94 ? -13.566 1.306 21.206 1.00 82.00 94 VAL A C 1
ATOM 726 O O . VAL A 1 94 ? -13.361 1.972 22.221 1.00 82.00 94 VAL A O 1
ATOM 729 N N . GLU A 1 95 ? -14.742 0.760 20.915 1.00 76.06 95 GLU A N 1
ATOM 730 C CA . GLU A 1 95 ? -15.867 0.767 21.845 1.00 76.06 95 GLU A CA 1
ATOM 731 C C . GLU A 1 95 ? -15.961 -0.608 22.507 1.00 76.06 95 GLU A C 1
ATOM 733 O O . GLU A 1 95 ? -16.391 -1.582 21.893 1.00 76.06 95 GLU A O 1
ATOM 738 N N . SER A 1 96 ? -15.534 -0.691 23.767 1.00 62.34 96 SER A N 1
ATOM 739 C CA . SER A 1 96 ? -15.732 -1.863 24.620 1.00 62.34 96 SER A CA 1
ATOM 740 C C . SER A 1 96 ? -16.722 -1.534 25.735 1.00 62.34 96 SER A C 1
ATOM 742 O O . SER A 1 96 ? -16.841 -0.384 26.157 1.00 62.34 96 SER A O 1
ATOM 744 N N . SER A 1 97 ? -17.406 -2.554 26.259 1.00 58.81 97 SER A N 1
ATOM 745 C CA . SER A 1 97 ? -18.363 -2.425 27.367 1.00 58.81 97 SER A CA 1
ATOM 746 C C . SER A 1 97 ? -17.752 -1.852 28.650 1.00 58.81 97 SER A C 1
ATOM 748 O O . SER A 1 97 ? -18.491 -1.418 29.529 1.00 58.81 97 SER A O 1
ATOM 750 N N . PHE A 1 98 ? -16.420 -1.851 28.766 1.00 48.47 98 PHE A N 1
ATOM 751 C CA . PHE A 1 98 ? -15.706 -1.429 29.972 1.00 48.47 98 PHE A CA 1
ATOM 752 C C . PHE A 1 98 ? -14.788 -0.212 29.770 1.00 48.47 98 PHE A C 1
ATOM 754 O O . PHE A 1 98 ? -14.420 0.419 30.758 1.00 48.47 98 PHE A O 1
ATOM 761 N N . GLN A 1 99 ? -14.428 0.150 28.530 1.00 60.03 99 GLN A N 1
ATOM 762 C CA . GLN A 1 99 ? -13.568 1.306 28.246 1.00 60.03 99 GLN A CA 1
ATOM 763 C C . GLN A 1 99 ? -13.681 1.761 26.780 1.00 60.03 99 GLN A C 1
ATOM 765 O O . GLN A 1 99 ? -13.732 0.937 25.868 1.00 60.03 99 GLN A O 1
ATOM 770 N N . SER A 1 100 ? -13.670 3.081 26.560 1.00 75.81 100 SER A N 1
ATOM 771 C CA . SER A 1 100 ? -13.457 3.690 25.241 1.00 75.81 100 SER A CA 1
ATOM 772 C C . SER A 1 100 ? -12.019 4.192 25.163 1.00 75.81 100 SER A C 1
ATOM 774 O O . SER A 1 100 ? -11.650 5.111 25.895 1.00 75.81 100 SER A O 1
ATOM 776 N N . GLU A 1 101 ? -11.219 3.619 24.268 1.00 83.44 101 GLU A N 1
ATOM 777 C CA . GLU A 1 101 ? -9.843 4.055 24.007 1.00 83.44 101 GLU A CA 1
ATOM 778 C C . GLU A 1 101 ? -9.724 4.589 22.576 1.00 83.44 101 GLU A C 1
ATOM 780 O O . GLU A 1 101 ? -10.216 3.979 21.623 1.00 83.44 101 GLU A O 1
ATOM 785 N N . GLU A 1 102 ? -9.063 5.737 22.422 1.00 88.12 102 GLU A N 1
ATOM 786 C CA . GLU A 1 102 ? -8.695 6.287 21.119 1.00 88.12 102 GLU A CA 1
ATOM 787 C C . GLU A 1 102 ? -7.191 6.152 20.897 1.00 88.12 102 GLU A C 1
ATOM 789 O O . GLU A 1 102 ? -6.391 6.517 21.757 1.00 88.12 102 GLU A O 1
ATOM 794 N N . PHE A 1 103 ? -6.799 5.692 19.714 1.00 87.50 103 PHE A N 1
ATOM 795 C CA . PHE A 1 103 ? -5.402 5.654 19.301 1.00 87.50 103 PHE A CA 1
ATOM 796 C C . PHE A 1 103 ? -5.265 5.876 17.795 1.00 87.50 103 PHE A C 1
ATOM 798 O O . PHE A 1 103 ? -6.211 5.721 17.020 1.00 87.50 103 PHE A O 1
ATOM 805 N N . PHE A 1 104 ? -4.062 6.251 17.372 1.00 87.69 104 PHE A N 1
ATOM 806 C CA . PHE A 1 104 ? -3.713 6.337 15.960 1.00 87.69 104 PHE A CA 1
ATOM 807 C C . PHE A 1 104 ? -3.007 5.061 15.515 1.00 87.69 104 PHE A C 1
ATOM 809 O O . PHE A 1 104 ? -2.207 4.489 16.255 1.00 87.69 104 PHE A O 1
ATOM 816 N N . CYS A 1 105 ? -3.296 4.620 14.298 1.00 87.25 105 CYS A N 1
ATOM 817 C CA . CYS A 1 105 ? -2.627 3.497 13.661 1.00 87.25 105 CYS A CA 1
ATOM 818 C C . CYS A 1 105 ? -2.456 3.754 12.162 1.00 87.25 105 CYS A C 1
ATOM 820 O O . CYS A 1 105 ? -2.932 4.758 11.633 1.00 87.25 105 CYS A O 1
ATOM 822 N N . THR A 1 106 ? -1.757 2.864 11.464 1.00 85.06 106 THR A N 1
ATOM 823 C CA . THR A 1 106 ? -1.567 2.989 10.013 1.00 85.06 106 THR A CA 1
ATOM 824 C C . THR A 1 106 ? -2.424 1.981 9.273 1.00 85.06 106 THR A C 1
ATOM 826 O O . THR A 1 106 ? -2.480 0.815 9.666 1.00 85.06 106 THR A O 1
ATOM 829 N N . SER A 1 107 ? -3.035 2.396 8.168 1.00 86.94 107 SER A N 1
ATOM 830 C CA . SER A 1 107 ? -3.576 1.445 7.200 1.00 86.94 107 SER A CA 1
ATOM 831 C C . SER A 1 107 ? -2.447 0.791 6.394 1.00 86.94 107 SER A C 1
ATOM 833 O O . SER A 1 107 ? -1.443 1.420 6.053 1.00 86.94 107 SER A O 1
ATOM 835 N N . ARG A 1 108 ? -2.599 -0.506 6.133 1.00 81.88 108 ARG A N 1
ATOM 836 C CA . ARG A 1 108 ? -1.739 -1.314 5.255 1.00 81.88 108 ARG A CA 1
ATOM 837 C C . ARG A 1 108 ? -2.385 -1.533 3.891 1.00 81.88 108 ARG A C 1
ATOM 839 O O . ARG A 1 108 ? -1.666 -1.726 2.920 1.00 81.88 108 ARG A O 1
ATOM 846 N N . ASP A 1 109 ? -3.715 -1.576 3.863 1.00 80.75 109 ASP A N 1
ATOM 847 C CA . ASP A 1 109 ? -4.524 -1.842 2.675 1.00 80.75 109 ASP A CA 1
ATOM 848 C C . ASP A 1 109 ? -5.965 -1.357 2.901 1.00 80.75 109 ASP A C 1
ATOM 850 O O . ASP A 1 109 ? -6.435 -1.332 4.045 1.00 80.75 109 ASP A O 1
ATOM 854 N N . LEU A 1 110 ? -6.663 -1.016 1.820 1.00 85.88 110 LEU A N 1
ATOM 855 C CA . LEU A 1 110 ? -8.055 -0.581 1.796 1.00 85.88 110 LEU A CA 1
ATOM 856 C C . LEU A 1 110 ? -8.795 -1.259 0.636 1.00 85.88 110 LEU A C 1
ATOM 858 O O . LEU A 1 110 ? -8.318 -1.327 -0.491 1.00 85.88 110 LEU A O 1
ATOM 862 N N . SER A 1 111 ? -9.997 -1.746 0.917 1.00 84.75 111 SER A N 1
ATOM 863 C CA . SER A 1 111 ? -10.899 -2.376 -0.044 1.00 84.75 111 SER A CA 1
ATOM 864 C C . SER A 1 111 ? -12.319 -1.844 0.139 1.00 84.75 111 SER A C 1
ATOM 866 O O . SER A 1 111 ? -12.612 -1.176 1.127 1.00 84.75 111 SER A O 1
ATOM 868 N N . ALA A 1 112 ? -13.223 -2.177 -0.785 1.00 84.12 112 ALA A N 1
ATOM 869 C CA . ALA A 1 112 ? -14.599 -1.684 -0.747 1.00 84.12 112 ALA A CA 1
ATOM 870 C C . ALA A 1 112 ? -15.361 -2.195 0.487 1.00 84.12 112 ALA A C 1
ATOM 872 O O . ALA A 1 112 ? -16.332 -1.588 0.922 1.00 84.12 112 ALA A O 1
ATOM 873 N N . THR A 1 113 ? -14.909 -3.313 1.061 1.00 88.31 113 THR A N 1
ATOM 874 C CA . THR A 1 113 ? -15.566 -3.994 2.181 1.00 88.31 113 THR A CA 1
ATOM 875 C C . THR A 1 113 ? -14.840 -3.809 3.508 1.00 88.31 113 THR A C 1
ATOM 877 O O . THR A 1 113 ? -15.341 -4.237 4.542 1.00 88.31 113 THR A O 1
ATOM 880 N N . GLY A 1 114 ? -13.644 -3.223 3.524 1.00 91.69 114 GLY A N 1
ATOM 881 C CA . GLY A 1 114 ? -12.885 -3.109 4.763 1.00 91.69 114 GLY A CA 1
ATOM 882 C C . GLY A 1 114 ? -11.463 -2.611 4.589 1.00 91.69 114 GLY A C 1
ATOM 883 O O . GLY A 1 114 ? -10.993 -2.352 3.483 1.00 91.69 114 GLY A O 1
ATOM 884 N N . ILE A 1 115 ? -10.765 -2.529 5.714 1.00 91.44 115 ILE A N 1
ATOM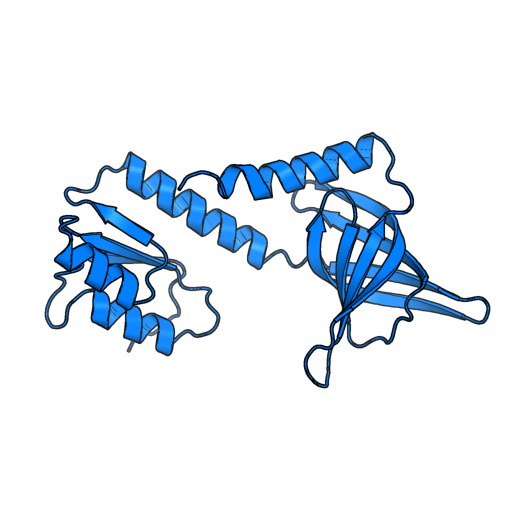 885 C CA . ILE A 1 115 ? -9.431 -1.950 5.843 1.00 91.44 115 ILE A CA 1
ATOM 886 C C . ILE A 1 115 ? -8.515 -2.890 6.637 1.00 91.44 115 ILE A C 1
ATOM 888 O O . ILE A 1 115 ? -8.953 -3.593 7.551 1.00 91.44 115 ILE A O 1
ATOM 892 N N . LEU A 1 116 ? -7.229 -2.922 6.289 1.00 91.56 116 LEU A N 1
ATOM 893 C CA . LEU A 1 116 ? -6.195 -3.595 7.071 1.00 91.56 116 LEU A CA 1
ATOM 894 C C . LEU A 1 116 ? -5.452 -2.554 7.910 1.00 91.56 116 LEU A C 1
ATOM 896 O O . LEU A 1 116 ? -4.802 -1.669 7.362 1.00 91.56 116 LEU A O 1
ATOM 900 N N . LEU A 1 117 ? -5.537 -2.667 9.232 1.00 91.56 117 LEU A N 1
ATOM 901 C CA . LEU A 1 117 ? -4.908 -1.762 10.193 1.00 91.56 117 LEU A CA 1
ATOM 902 C C . LEU A 1 117 ? -3.662 -2.406 10.793 1.00 91.56 117 LEU A C 1
ATOM 904 O O . LEU A 1 117 ? -3.664 -3.600 11.057 1.00 91.56 117 LEU A O 1
ATOM 908 N N . GLU A 1 118 ? -2.632 -1.618 11.072 1.00 90.81 118 GLU A N 1
ATOM 909 C CA . GLU A 1 118 ? -1.423 -2.041 11.779 1.00 90.81 118 GLU A CA 1
ATOM 910 C C . GLU A 1 118 ? -1.213 -1.170 13.019 1.00 90.81 118 GLU A C 1
ATOM 912 O O . GLU A 1 118 ? -1.099 0.052 12.910 1.00 90.81 118 GLU A O 1
ATOM 917 N N . THR A 1 119 ? -1.180 -1.798 14.196 1.00 89.31 119 THR A N 1
ATOM 918 C CA . THR A 1 119 ? -1.080 -1.118 15.496 1.00 89.31 119 THR A CA 1
ATOM 919 C C . THR A 1 119 ? -0.337 -1.970 16.527 1.00 89.31 119 THR A C 1
ATOM 921 O O . THR A 1 119 ? -0.256 -3.193 16.410 1.00 89.31 119 THR A O 1
ATOM 924 N N . GLU A 1 120 ? 0.200 -1.307 17.548 1.00 89.19 120 GLU A N 1
ATOM 925 C CA . GLU A 1 120 ? 0.788 -1.925 18.748 1.00 89.19 120 GLU A CA 1
ATOM 926 C C . GLU A 1 120 ? -0.298 -2.294 19.776 1.00 89.19 120 GLU A C 1
ATOM 928 O O . GLU A 1 120 ? -0.068 -3.064 20.706 1.00 89.19 120 GLU A O 1
ATOM 933 N N . LYS A 1 121 ? -1.516 -1.760 19.603 1.00 89.19 121 LYS A N 1
ATOM 934 C CA . LYS A 1 121 ? -2.669 -2.068 20.453 1.00 89.19 121 LYS A CA 1
ATOM 935 C C . LYS A 1 121 ? -3.204 -3.468 20.163 1.00 89.19 121 LYS A C 1
ATOM 937 O O . LYS A 1 121 ? -3.195 -3.940 19.025 1.00 89.19 121 LYS A O 1
ATOM 942 N N . SER A 1 122 ? -3.690 -4.128 21.210 1.00 88.56 122 SER A N 1
ATOM 943 C CA . SER A 1 122 ? -4.332 -5.437 21.099 1.00 88.56 122 SER A CA 1
ATOM 944 C C . SER A 1 122 ? -5.825 -5.260 20.858 1.00 88.56 122 SER A C 1
ATOM 946 O O . SER A 1 122 ? -6.507 -4.680 21.696 1.00 88.56 122 SER A O 1
ATOM 948 N N . LEU A 1 123 ? -6.315 -5.750 19.718 1.00 89.75 123 LEU A N 1
ATOM 949 C CA . LEU A 1 123 ? -7.743 -5.809 19.395 1.00 89.75 123 LEU A CA 1
ATOM 950 C C . LEU A 1 123 ? -8.200 -7.267 19.368 1.00 89.75 123 LEU A C 1
ATOM 952 O O . LEU A 1 123 ? -7.461 -8.145 18.913 1.00 89.75 123 LEU A O 1
ATOM 956 N N . ALA A 1 124 ? -9.420 -7.533 19.820 1.00 90.69 124 ALA A N 1
ATOM 957 C CA . ALA A 1 124 ? -10.012 -8.857 19.760 1.00 90.69 124 ALA A CA 1
ATOM 958 C C . ALA A 1 124 ? -10.831 -9.040 18.477 1.00 90.69 124 ALA A C 1
ATOM 960 O O . ALA A 1 124 ? -11.389 -8.108 17.895 1.00 90.69 124 ALA A O 1
ATOM 961 N N . ARG A 1 125 ? -10.923 -10.289 18.016 1.00 93.56 125 ARG A N 1
ATOM 962 C CA . ARG A 1 125 ? -11.823 -10.639 16.916 1.00 93.56 125 ARG A CA 1
ATOM 963 C C . ARG A 1 125 ? -13.265 -10.439 17.385 1.00 93.56 125 ARG A C 1
ATOM 965 O O . ARG A 1 125 ? -13.651 -10.982 18.413 1.00 93.56 125 ARG A O 1
ATOM 972 N N . GLY A 1 126 ? -14.055 -9.717 16.600 1.00 91.25 126 GLY A N 1
ATOM 973 C CA . GLY A 1 126 ? -15.430 -9.345 16.928 1.00 91.25 126 GLY A CA 1
ATOM 974 C C . GLY A 1 126 ? -15.580 -7.924 17.471 1.00 91.25 126 GLY A C 1
ATOM 975 O O . GLY A 1 126 ? -16.703 -7.423 17.448 1.00 91.25 126 GLY A O 1
ATOM 976 N N . ASP A 1 127 ? -14.487 -7.263 17.872 1.00 91.62 127 ASP A N 1
ATOM 977 C CA . ASP A 1 127 ? -14.534 -5.880 18.356 1.00 91.62 127 ASP A CA 1
ATOM 978 C C . ASP A 1 127 ? -15.151 -4.948 17.315 1.00 91.62 127 ASP A C 1
ATOM 980 O O . ASP A 1 127 ? -14.876 -5.056 16.112 1.00 91.62 127 ASP A O 1
ATOM 984 N N . ILE A 1 128 ? -15.961 -4.009 17.805 1.00 92.38 128 ILE A N 1
ATOM 985 C CA . ILE A 1 128 ? -16.486 -2.903 17.015 1.00 92.38 128 ILE A CA 1
ATOM 986 C C . ILE A 1 128 ? -15.585 -1.694 17.241 1.00 92.38 128 ILE A C 1
ATOM 988 O O . ILE A 1 128 ? -15.407 -1.215 18.362 1.00 92.38 128 ILE A O 1
ATOM 992 N N . ILE A 1 129 ? -14.999 -1.209 16.154 1.00 93.38 129 ILE A N 1
ATOM 993 C CA . ILE A 1 129 ? -14.103 -0.059 16.155 1.00 93.38 129 ILE A CA 1
ATOM 994 C C . ILE A 1 129 ? -14.655 1.016 15.230 1.00 93.38 129 ILE A C 1
ATOM 996 O O . ILE A 1 129 ? -15.172 0.720 14.159 1.00 93.38 129 ILE A O 1
ATOM 1000 N N . HIS A 1 130 ? -14.520 2.277 15.610 1.00 93.62 130 HIS A N 1
ATOM 1001 C CA . HIS A 1 130 ? -14.844 3.409 14.751 1.00 93.62 130 HIS A CA 1
ATOM 1002 C C . HIS A 1 130 ? -13.563 3.934 14.132 1.00 93.62 130 HIS A C 1
ATOM 1004 O O . HIS A 1 130 ? -12.682 4.457 14.820 1.00 93.62 130 HIS A O 1
ATOM 1010 N N . CYS A 1 131 ? -13.458 3.781 12.819 1.00 91.50 131 CYS A N 1
ATOM 1011 C CA . CYS A 1 131 ? -12.336 4.261 12.038 1.00 91.50 131 CYS A CA 1
ATOM 1012 C C . CYS A 1 131 ? -12.650 5.643 11.471 1.00 91.50 131 CYS A C 1
ATOM 1014 O O . CYS A 1 131 ? -13.742 5.908 10.969 1.00 91.50 131 CYS A O 1
ATOM 1016 N N . SER A 1 132 ? -11.657 6.522 11.520 1.00 91.00 132 SER A N 1
ATOM 1017 C CA . SER A 1 132 ? -11.693 7.842 10.913 1.00 91.00 132 SER A CA 1
ATOM 1018 C C . SER A 1 132 ? -10.375 8.095 10.195 1.00 91.00 132 SER A C 1
ATOM 1020 O O . SER A 1 132 ? -9.335 8.184 10.847 1.00 91.00 132 SER A O 1
ATOM 1022 N N . PHE A 1 133 ? -10.416 8.267 8.879 1.00 87.19 133 PHE A N 1
ATOM 1023 C CA . PHE A 1 133 ? -9.217 8.402 8.053 1.00 87.19 133 PHE A CA 1
ATOM 1024 C C . PHE A 1 133 ? -9.442 9.347 6.868 1.00 87.19 133 PHE A C 1
ATOM 1026 O O . PHE A 1 133 ? -10.581 9.581 6.472 1.00 87.19 133 PHE A O 1
ATOM 1033 N N . PHE A 1 134 ? -8.361 9.918 6.337 1.00 78.62 134 PHE A N 1
ATOM 1034 C CA . PHE A 1 134 ? -8.383 10.799 5.166 1.00 78.62 134 PHE A CA 1
ATOM 1035 C C . PHE A 1 134 ? -7.815 10.062 3.964 1.00 78.62 134 PHE A C 1
ATOM 1037 O O . PHE A 1 134 ? -6.713 9.526 4.047 1.00 78.62 134 PHE A O 1
ATOM 1044 N N . LEU A 1 135 ? -8.543 10.044 2.855 1.00 77.62 135 LEU A N 1
ATOM 1045 C CA . LEU A 1 135 ? -7.982 9.573 1.596 1.00 77.62 135 LEU A CA 1
ATOM 1046 C C . LEU A 1 135 ? -7.206 10.735 0.936 1.00 77.62 135 LEU A C 1
ATOM 1048 O O . LEU A 1 135 ? -7.624 11.884 1.089 1.00 77.62 135 LEU A O 1
ATOM 1052 N N . PRO A 1 136 ? -6.055 10.487 0.281 1.00 67.38 136 PRO A N 1
ATOM 1053 C CA . PRO A 1 136 ? -5.274 11.537 -0.380 1.00 67.38 136 PRO A CA 1
ATOM 1054 C C . PRO A 1 136 ? -6.130 12.314 -1.379 1.00 67.38 136 PRO A C 1
ATOM 1056 O O . PRO A 1 136 ? -6.850 11.694 -2.157 1.00 67.38 136 PRO A O 1
ATOM 1059 N N . ASP A 1 137 ? -6.068 13.646 -1.323 1.00 66.19 137 ASP A N 1
ATOM 1060 C CA . ASP A 1 137 ? -6.839 14.569 -2.175 1.00 66.19 137 ASP A CA 1
ATOM 1061 C C . ASP A 1 137 ? -8.366 14.356 -2.149 1.00 66.19 137 ASP A C 1
ATOM 1063 O O . ASP A 1 137 ? -9.094 14.825 -3.021 1.00 66.19 137 ASP A O 1
ATOM 1067 N N . MET A 1 138 ? -8.857 13.663 -1.120 1.00 73.38 138 MET A N 1
ATOM 1068 C CA . MET A 1 138 ? -10.237 13.212 -0.978 1.00 73.38 138 MET A CA 1
ATOM 1069 C C . MET A 1 138 ? -10.774 13.543 0.422 1.00 73.38 138 MET A C 1
ATOM 1071 O O . MET A 1 138 ? -10.071 14.030 1.314 1.00 73.38 138 MET A O 1
ATOM 1075 N N . GLU A 1 139 ? -12.059 13.270 0.635 1.00 78.69 139 GLU A N 1
ATOM 1076 C CA . GLU A 1 139 ? -12.734 13.549 1.899 1.00 78.69 139 GLU A CA 1
ATOM 1077 C C . GLU A 1 139 ? -12.376 12.564 3.027 1.00 78.69 139 GLU A C 1
ATOM 1079 O O . GLU A 1 139 ? -11.849 11.462 2.841 1.00 78.69 139 GLU A O 1
ATOM 1084 N N . ARG A 1 140 ? -12.702 12.980 4.256 1.00 85.06 140 ARG A N 1
ATOM 1085 C CA . ARG A 1 140 ? -12.559 12.157 5.457 1.00 85.06 140 ARG A CA 1
ATOM 1086 C C . ARG A 1 140 ? -13.658 11.099 5.522 1.00 85.06 140 ARG A C 1
ATOM 1088 O O . ARG A 1 140 ? -14.833 11.431 5.656 1.00 85.06 140 ARG A O 1
ATOM 1095 N N . ILE A 1 141 ? -13.260 9.837 5.616 1.00 88.81 141 ILE A N 1
ATOM 1096 C CA . ILE A 1 141 ? -14.162 8.712 5.856 1.00 88.81 141 ILE A CA 1
ATOM 1097 C C . ILE A 1 141 ? -14.300 8.470 7.361 1.00 88.81 141 ILE A C 1
ATOM 1099 O O . ILE A 1 141 ? -13.312 8.477 8.104 1.00 88.81 141 ILE A O 1
ATOM 1103 N N . ARG A 1 142 ? -15.536 8.252 7.822 1.00 91.00 142 ARG A N 1
ATOM 1104 C CA . ARG A 1 142 ? -15.853 7.802 9.184 1.00 91.00 142 ARG A CA 1
ATOM 1105 C C . ARG A 1 142 ? -16.804 6.619 9.105 1.00 91.00 142 ARG A C 1
ATOM 1107 O O . ARG A 1 142 ? -17.894 6.766 8.567 1.00 91.00 142 ARG A O 1
ATOM 1114 N N . THR A 1 143 ? -16.411 5.483 9.666 1.00 92.75 143 THR A N 1
ATOM 1115 C CA . THR A 1 143 ? -17.216 4.259 9.613 1.00 92.75 143 THR A CA 1
ATOM 1116 C C . THR A 1 143 ? -16.959 3.376 10.823 1.00 92.75 143 THR A C 1
ATOM 1118 O O . THR A 1 143 ? -15.836 3.310 11.327 1.00 92.75 143 THR A O 1
ATOM 1121 N N . ALA A 1 144 ? -17.997 2.669 11.264 1.00 94.06 144 ALA A N 1
ATOM 1122 C CA . ALA A 1 144 ? -17.842 1.562 12.192 1.00 94.06 144 ALA A CA 1
ATOM 1123 C C . ALA A 1 144 ? -17.357 0.321 11.430 1.00 94.06 144 ALA A C 1
ATOM 1125 O O . ALA A 1 144 ? -17.790 0.049 10.305 1.00 94.06 144 ALA A O 1
ATOM 1126 N N . CYS A 1 145 ? -16.466 -0.437 12.053 1.00 94.56 145 CYS A N 1
ATOM 1127 C CA . CYS A 1 145 ? -15.851 -1.627 11.497 1.00 94.56 145 CYS A CA 1
ATOM 1128 C C . CYS A 1 145 ? -15.886 -2.757 12.523 1.00 94.56 145 CYS A C 1
ATOM 1130 O O . CYS A 1 145 ? -15.766 -2.513 13.722 1.00 94.56 145 CYS A O 1
ATOM 1132 N N . ARG A 1 146 ? -15.982 -3.999 12.056 1.00 95.56 146 ARG A N 1
ATOM 1133 C CA . ARG A 1 146 ? -15.829 -5.196 12.885 1.00 95.56 146 ARG A CA 1
ATOM 1134 C C . ARG A 1 146 ? -14.479 -5.838 12.627 1.00 95.56 146 ARG A C 1
ATOM 1136 O O . ARG A 1 146 ? -14.139 -6.109 11.479 1.00 95.56 146 ARG A O 1
ATOM 1143 N N . VAL A 1 147 ? -13.721 -6.142 13.674 1.00 95.06 147 VAL A N 1
ATOM 1144 C CA . VAL A 1 147 ? -12.455 -6.874 13.532 1.00 95.06 147 VAL A CA 1
ATOM 1145 C C . VAL A 1 147 ? -12.753 -8.331 13.170 1.00 95.06 147 VAL A C 1
ATOM 1147 O O . VAL A 1 147 ? -13.270 -9.095 13.983 1.00 95.06 147 VAL A O 1
ATOM 1150 N N . VAL A 1 148 ? -12.428 -8.740 11.944 1.00 96.38 148 VAL A N 1
ATOM 1151 C CA . VAL A 1 148 ? -12.760 -10.077 11.412 1.00 96.38 148 VAL A CA 1
ATOM 1152 C C . VAL A 1 148 ? -11.560 -11.015 11.334 1.00 96.38 148 VAL A C 1
ATOM 1154 O O . VAL A 1 148 ? -11.737 -12.236 11.385 1.00 96.38 148 VAL A O 1
ATOM 1157 N N . ARG A 1 149 ? -10.341 -10.465 11.260 1.00 93.94 149 ARG A N 1
ATOM 1158 C CA . ARG A 1 149 ? -9.088 -11.233 11.208 1.00 93.94 149 ARG A CA 1
ATOM 1159 C C . ARG A 1 149 ? -7.969 -10.548 11.990 1.00 93.94 149 ARG A C 1
ATOM 1161 O O . ARG A 1 149 ? -7.887 -9.322 12.002 1.00 93.94 149 ARG A O 1
ATOM 1168 N N . ILE A 1 150 ? -7.080 -11.359 12.558 1.00 94.06 150 ILE A N 1
ATOM 1169 C CA . ILE A 1 150 ? -5.850 -10.929 13.231 1.00 94.06 150 ILE A CA 1
ATOM 1170 C C . ILE A 1 150 ? -4.686 -11.630 12.535 1.00 94.06 150 ILE A C 1
ATOM 1172 O O . ILE A 1 150 ? -4.710 -12.845 12.343 1.00 94.06 150 ILE A O 1
ATOM 1176 N N . ILE A 1 151 ? -3.685 -10.860 12.137 1.00 92.12 151 ILE A N 1
ATOM 1177 C CA . ILE A 1 151 ? -2.473 -11.319 11.471 1.00 92.12 151 ILE A CA 1
ATOM 1178 C C . ILE A 1 151 ? -1.317 -10.941 12.391 1.00 92.12 151 ILE A C 1
ATOM 1180 O O . ILE A 1 151 ? -1.057 -9.757 12.627 1.00 92.12 151 ILE A O 1
ATOM 1184 N N . LYS A 1 152 ? -0.637 -11.957 12.928 1.00 83.19 152 LYS A N 1
ATOM 1185 C CA . LYS A 1 152 ? 0.544 -11.750 13.770 1.00 83.19 152 LYS A CA 1
ATOM 1186 C C . LYS A 1 152 ? 1.635 -11.088 12.928 1.00 83.19 152 LYS A C 1
ATOM 1188 O O . LYS A 1 152 ? 2.025 -11.636 11.899 1.00 83.19 152 LYS A O 1
ATOM 1193 N N . GLY A 1 153 ? 2.067 -9.903 13.347 1.00 71.81 153 GLY A N 1
ATOM 1194 C CA . GLY A 1 153 ? 3.270 -9.261 12.829 1.00 71.81 153 GLY A CA 1
ATOM 1195 C C . GLY A 1 153 ? 4.480 -9.607 13.694 1.00 71.81 153 GLY A C 1
ATOM 1196 O O . GLY A 1 153 ? 4.442 -10.564 14.469 1.00 71.81 153 GLY A O 1
ATOM 1197 N N . ASP A 1 154 ? 5.548 -8.829 13.550 1.00 74.56 154 ASP A N 1
ATOM 1198 C CA . ASP A 1 154 ? 6.715 -8.912 14.432 1.00 74.56 154 ASP A CA 1
ATOM 1199 C C . ASP A 1 154 ? 6.353 -8.477 15.871 1.00 74.56 154 ASP A C 1
ATOM 1201 O O . ASP A 1 154 ? 5.312 -7.851 16.085 1.00 74.56 154 ASP A O 1
ATOM 1205 N N . ASN A 1 155 ? 7.200 -8.776 16.862 1.00 61.16 155 ASN A N 1
ATOM 1206 C CA . ASN A 1 155 ? 6.907 -8.655 18.304 1.00 61.16 155 ASN A CA 1
ATOM 1207 C C . ASN A 1 155 ? 6.385 -7.277 18.777 1.00 61.16 155 ASN A C 1
ATOM 1209 O O . ASN A 1 155 ? 5.847 -7.190 19.878 1.00 61.16 155 ASN A O 1
ATOM 1213 N N . ALA A 1 156 ? 6.516 -6.212 17.978 1.00 76.00 156 ALA A N 1
ATOM 1214 C CA . ALA A 1 156 ? 6.029 -4.872 18.308 1.00 76.00 156 ALA A CA 1
ATOM 1215 C C . ALA A 1 156 ? 4.649 -4.516 17.716 1.00 76.00 156 ALA A C 1
ATOM 1217 O O . ALA A 1 156 ? 3.941 -3.707 18.306 1.00 76.00 156 ALA A O 1
ATOM 1218 N N . LYS A 1 157 ? 4.239 -5.072 16.563 1.00 84.81 157 LYS A N 1
ATOM 1219 C CA . LYS A 1 157 ? 3.038 -4.622 15.826 1.00 84.81 157 LYS A CA 1
ATOM 1220 C C . LYS A 1 157 ? 2.228 -5.786 15.278 1.00 84.81 157 LYS A C 1
ATOM 1222 O O . LYS A 1 157 ? 2.770 -6.736 14.724 1.00 84.81 157 LYS A O 1
ATOM 1227 N N . GLN A 1 158 ? 0.907 -5.674 15.364 1.00 90.94 158 GLN A N 1
ATOM 1228 C CA . GLN A 1 158 ? -0.030 -6.645 14.804 1.00 90.94 158 GLN A CA 1
ATOM 1229 C C . GLN A 1 158 ? -0.907 -5.997 13.738 1.00 90.94 158 GLN A C 1
ATOM 1231 O O . GLN A 1 158 ? -1.172 -4.793 13.763 1.00 90.94 158 GLN A O 1
ATOM 1236 N N . SER A 1 159 ? -1.346 -6.816 12.785 1.00 93.62 159 SER A N 1
ATOM 1237 C CA . SER A 1 159 ? -2.229 -6.396 11.706 1.00 93.62 159 SER A CA 1
ATOM 1238 C C . SER A 1 159 ? -3.642 -6.941 11.916 1.00 93.62 159 SER A C 1
ATOM 1240 O O . SER A 1 159 ? -3.826 -8.107 12.253 1.00 93.62 159 SER A O 1
ATOM 1242 N N . TYR A 1 160 ? -4.655 -6.115 11.674 1.00 94.75 160 TYR A N 1
ATOM 1243 C CA . TYR A 1 160 ? -6.061 -6.422 11.924 1.00 94.75 160 TYR A CA 1
ATOM 1244 C C . TYR A 1 160 ? -6.882 -6.100 10.686 1.00 94.75 160 TYR A C 1
ATOM 1246 O O . TYR A 1 160 ? -6.892 -4.963 10.220 1.00 94.75 160 TYR A O 1
ATOM 1254 N N . GLY A 1 161 ? -7.573 -7.093 10.132 1.00 95.12 161 GLY A N 1
ATOM 1255 C CA . GLY A 1 161 ? -8.560 -6.819 9.093 1.00 95.12 161 GLY A CA 1
ATOM 1256 C C . GLY A 1 161 ? -9.881 -6.456 9.739 1.00 95.12 161 GLY A C 1
ATOM 1257 O O . GLY A 1 161 ? -10.441 -7.265 10.483 1.00 95.12 161 GLY A O 1
ATOM 1258 N N . ALA A 1 162 ? -10.352 -5.255 9.437 1.00 95.06 162 ALA A N 1
ATOM 1259 C CA . ALA A 1 162 ? -11.604 -4.717 9.922 1.00 95.06 162 ALA A CA 1
ATOM 1260 C C . ALA A 1 162 ? -12.573 -4.545 8.745 1.00 95.06 162 ALA A C 1
ATOM 1262 O O . ALA A 1 162 ? -12.264 -3.864 7.770 1.00 95.06 162 ALA A O 1
ATOM 1263 N N . GLU A 1 163 ? -13.726 -5.198 8.826 1.00 96.31 163 GLU A N 1
ATOM 1264 C CA . GLU A 1 163 ? -14.797 -5.134 7.830 1.00 96.31 163 GLU A CA 1
ATOM 1265 C C . GLU A 1 163 ? -15.704 -3.939 8.120 1.00 96.31 163 GLU A C 1
ATOM 1267 O O . GLU A 1 163 ? -16.089 -3.733 9.271 1.00 96.31 163 GLU A O 1
ATOM 1272 N N . PHE A 1 164 ? -16.060 -3.158 7.102 1.00 95.00 164 PHE A N 1
ATOM 1273 C CA . PHE A 1 164 ? -16.984 -2.037 7.254 1.00 95.00 164 PHE A CA 1
ATOM 1274 C C . PHE A 1 164 ? -18.388 -2.541 7.577 1.00 95.00 164 PHE A C 1
ATOM 1276 O O . PHE A 1 164 ? -18.938 -3.377 6.869 1.00 95.00 164 PHE A O 1
ATOM 1283 N N . ILE A 1 165 ? -18.990 -2.017 8.646 1.00 94.25 165 ILE A N 1
ATOM 1284 C CA . ILE A 1 165 ? -20.363 -2.378 9.021 1.00 94.25 165 ILE A CA 1
ATOM 1285 C C . ILE A 1 165 ? -21.355 -1.687 8.087 1.00 94.25 165 ILE A C 1
ATOM 1287 O O . ILE A 1 165 ? -22.308 -2.312 7.627 1.00 94.25 165 ILE A O 1
ATOM 1291 N N . LYS A 1 166 ? -21.137 -0.394 7.820 1.00 88.88 166 LYS A N 1
ATOM 1292 C CA . LYS A 1 166 ? -21.914 0.389 6.861 1.00 88.88 166 LYS A CA 1
ATOM 1293 C C . LYS A 1 166 ? -21.119 1.614 6.422 1.00 88.88 166 LYS A C 1
ATOM 1295 O O . LYS A 1 166 ? -20.727 2.415 7.264 1.00 88.88 166 LYS A O 1
ATOM 1300 N N . LEU A 1 167 ? -20.959 1.761 5.114 1.00 88.62 167 LEU A N 1
ATOM 1301 C CA . LEU A 1 167 ? -20.629 3.026 4.465 1.00 88.62 167 LEU A CA 1
ATOM 1302 C C . LEU A 1 167 ? -21.917 3.583 3.855 1.00 88.62 167 LEU A C 1
ATOM 1304 O O . LEU A 1 167 ? -22.758 2.808 3.389 1.00 88.62 167 LEU A O 1
ATOM 1308 N N . ASP A 1 168 ? -22.100 4.900 3.886 1.00 89.25 168 ASP A N 1
ATOM 1309 C CA . ASP A 1 168 ? -23.142 5.525 3.068 1.00 89.25 168 ASP A CA 1
ATOM 1310 C C . ASP A 1 168 ? -22.748 5.526 1.576 1.00 89.25 168 ASP A C 1
ATOM 1312 O O . ASP A 1 168 ? -21.617 5.189 1.218 1.00 89.25 168 ASP A O 1
ATOM 1316 N N . GLU A 1 169 ? -23.694 5.848 0.689 1.00 88.56 169 GLU A N 1
ATOM 1317 C CA . GLU A 1 169 ? -23.469 5.803 -0.765 1.00 88.56 169 GLU A CA 1
ATOM 1318 C C . GLU A 1 169 ? -22.343 6.743 -1.218 1.00 88.56 169 GLU A C 1
ATOM 1320 O O . GLU A 1 169 ? -21.564 6.384 -2.101 1.00 88.56 169 GLU A O 1
ATOM 1325 N N . HIS A 1 170 ? -22.211 7.910 -0.580 1.00 88.06 170 HIS A N 1
ATOM 1326 C CA . HIS A 1 170 ? -21.170 8.891 -0.890 1.00 88.06 170 HIS A CA 1
ATOM 1327 C C . HIS A 1 170 ? -19.791 8.374 -0.473 1.00 88.06 170 HIS A C 1
ATOM 1329 O O . HIS A 1 170 ? -18.866 8.313 -1.280 1.00 88.06 170 HIS A O 1
ATOM 1335 N N . GLN A 1 171 ? -19.666 7.889 0.762 1.00 88.62 171 GLN A N 1
ATOM 1336 C CA . GLN A 1 171 ? -18.440 7.281 1.274 1.00 88.62 171 GLN A CA 1
ATOM 1337 C C . GLN A 1 171 ? -18.028 6.050 0.467 1.00 88.62 171 GLN A C 1
ATOM 1339 O O . GLN A 1 171 ? -16.845 5.868 0.182 1.00 88.62 171 GLN A O 1
ATOM 1344 N N . LEU A 1 172 ? -18.990 5.204 0.089 1.00 87.25 172 LEU A N 1
ATOM 1345 C CA . LEU A 1 172 ? -18.735 4.041 -0.751 1.00 87.25 172 LEU A CA 1
ATOM 1346 C C . LEU A 1 172 ? -18.256 4.464 -2.144 1.00 87.25 172 LEU A C 1
ATOM 1348 O O . LEU A 1 172 ? -17.341 3.834 -2.671 1.00 87.25 172 LEU A O 1
ATOM 1352 N N . SER A 1 173 ? -18.826 5.529 -2.720 1.00 86.44 173 SER A N 1
ATOM 1353 C CA . SER A 1 173 ? -18.359 6.103 -3.986 1.00 86.44 173 SER A CA 1
ATOM 1354 C C . SER A 1 173 ? -16.911 6.570 -3.879 1.00 86.44 173 SER A C 1
ATOM 1356 O O . SER A 1 173 ? -16.095 6.154 -4.692 1.00 86.44 173 SER A O 1
ATOM 1358 N N . ILE A 1 174 ? -16.563 7.336 -2.841 1.00 85.25 174 ILE A N 1
ATOM 1359 C CA . ILE A 1 174 ? -15.190 7.821 -2.620 1.00 85.25 174 ILE A CA 1
ATOM 1360 C C . ILE A 1 174 ? -14.216 6.646 -2.437 1.00 85.25 174 ILE A C 1
ATOM 1362 O O . ILE A 1 174 ? -13.144 6.618 -3.038 1.00 85.25 174 ILE A O 1
ATOM 1366 N N . VAL A 1 175 ? -14.578 5.648 -1.622 1.00 84.88 175 VAL A N 1
ATOM 1367 C CA . VAL A 1 175 ? -13.738 4.461 -1.394 1.00 84.88 175 VAL A CA 1
ATOM 1368 C C . VAL A 1 175 ? -13.570 3.660 -2.686 1.00 84.88 175 VAL A C 1
ATOM 1370 O O . VAL A 1 175 ? -12.460 3.237 -2.999 1.00 84.88 175 VAL A O 1
ATOM 1373 N N . ASN A 1 176 ? -14.636 3.467 -3.464 1.00 83.69 176 ASN A N 1
ATOM 1374 C CA . ASN A 1 176 ? -14.564 2.765 -4.743 1.00 83.69 176 ASN A CA 1
ATOM 1375 C C . ASN A 1 176 ? -13.777 3.545 -5.791 1.00 83.69 176 ASN A C 1
ATOM 1377 O O . ASN A 1 176 ? -13.022 2.927 -6.532 1.00 83.69 176 ASN A O 1
ATOM 1381 N N . GLU A 1 177 ? -13.917 4.867 -5.849 1.00 81.12 177 GLU A N 1
ATOM 1382 C CA . GLU A 1 177 ? -13.118 5.728 -6.715 1.00 81.12 177 GLU A CA 1
ATOM 1383 C C . GLU A 1 177 ? -11.639 5.577 -6.361 1.00 81.12 177 GLU A C 1
ATOM 1385 O O . GLU A 1 177 ? -10.842 5.204 -7.221 1.00 81.12 177 GLU A O 1
ATOM 1390 N N . PHE A 1 178 ? -11.298 5.699 -5.077 1.00 77.62 178 PHE A N 1
ATOM 1391 C CA . PHE A 1 178 ? -9.946 5.484 -4.571 1.00 77.62 178 PHE A CA 1
ATOM 1392 C C . PHE A 1 178 ? -9.395 4.087 -4.918 1.00 77.62 178 PHE A C 1
ATOM 1394 O O . PHE A 1 178 ? -8.258 3.956 -5.370 1.00 77.62 178 PHE A O 1
ATOM 1401 N N . ILE A 1 179 ? -10.206 3.032 -4.793 1.00 76.94 179 ILE A N 1
ATOM 1402 C CA . ILE A 1 179 ? -9.810 1.663 -5.164 1.00 76.94 179 ILE A CA 1
ATOM 1403 C C . ILE A 1 179 ? -9.724 1.485 -6.680 1.00 76.94 179 ILE A C 1
ATOM 1405 O O . ILE A 1 179 ? -8.903 0.709 -7.161 1.00 76.94 179 ILE A O 1
ATOM 1409 N N . SER A 1 180 ? -10.577 2.147 -7.458 1.00 68.75 180 SER A N 1
ATOM 1410 C CA . SER A 1 180 ? -10.555 2.075 -8.920 1.00 68.75 180 SER A CA 1
ATOM 1411 C C . SER A 1 180 ? -9.306 2.746 -9.472 1.00 68.75 180 SER A C 1
ATOM 1413 O O . SER A 1 180 ? -8.667 2.185 -10.357 1.00 68.75 180 SER A O 1
ATOM 1415 N N . ILE A 1 181 ? -8.898 3.860 -8.860 1.00 66.44 181 ILE A N 1
ATOM 1416 C CA . ILE A 1 181 ? -7.597 4.488 -9.046 1.00 66.44 181 ILE A CA 1
ATOM 1417 C C . ILE A 1 181 ? -6.537 3.436 -8.682 1.00 66.44 181 ILE A C 1
ATOM 1419 O O . ILE A 1 181 ? -5.768 3.047 -9.545 1.00 66.44 181 ILE A O 1
ATOM 1423 N N . GLN A 1 182 ? -6.581 2.799 -7.507 1.00 62.00 182 GLN A N 1
ATOM 1424 C CA . GLN A 1 182 ? -5.626 1.737 -7.131 1.00 62.00 182 GLN A CA 1
ATOM 1425 C C . GLN A 1 182 ? -5.565 0.526 -8.105 1.00 62.00 182 GLN A C 1
ATOM 1427 O O . GLN A 1 182 ? -4.482 -0.011 -8.341 1.00 62.00 182 GLN A O 1
ATOM 1432 N N . ARG A 1 183 ? -6.696 0.063 -8.664 1.00 53.56 183 ARG A N 1
ATOM 1433 C CA . ARG A 1 183 ? -6.814 -1.161 -9.496 1.00 53.56 183 ARG A CA 1
ATOM 1434 C C . ARG A 1 183 ? -6.655 -0.928 -10.996 1.00 53.56 183 ARG A C 1
ATOM 1436 O O . ARG A 1 183 ? -6.110 -1.794 -11.678 1.00 53.56 183 ARG A O 1
ATOM 1443 N N . GLY A 1 184 ? -7.111 0.210 -11.517 1.00 41.38 184 GLY A N 1
ATOM 1444 C CA . GLY A 1 184 ? -6.954 0.599 -12.922 1.00 41.38 184 GLY A CA 1
ATOM 1445 C C . GLY A 1 184 ? -5.486 0.682 -13.346 1.00 41.38 184 GLY A C 1
ATOM 1446 O O . GLY A 1 184 ? -5.170 0.502 -14.518 1.00 41.38 184 GLY A O 1
ATOM 1447 N N . PHE A 1 185 ? -4.581 0.837 -12.378 1.00 43.84 185 PHE A N 1
ATOM 1448 C CA . PHE A 1 185 ? -3.133 0.819 -12.584 1.00 43.84 185 PHE A CA 1
ATOM 1449 C C . PHE A 1 185 ? -2.474 -0.564 -12.435 1.00 43.84 185 PHE A C 1
ATOM 1451 O O . PHE A 1 185 ? -1.290 -0.692 -12.739 1.00 43.84 185 PHE A O 1
ATOM 1458 N N . GLY A 1 186 ? -3.208 -1.600 -12.000 1.00 33.94 186 GLY A N 1
ATOM 1459 C CA . GLY A 1 186 ? -2.700 -2.971 -11.822 1.00 33.94 186 GLY A CA 1
ATOM 1460 C C . GLY A 1 186 ? -2.997 -3.941 -12.977 1.00 33.94 186 GLY A C 1
ATOM 1461 O O . GLY A 1 186 ? -2.401 -5.011 -13.030 1.00 33.94 186 GLY A O 1
ATOM 1462 N N . ASN A 1 187 ? -3.889 -3.577 -13.907 1.00 28.28 187 ASN A N 1
ATOM 1463 C CA . ASN A 1 187 ? -4.362 -4.438 -15.006 1.00 28.28 187 ASN A CA 1
ATOM 1464 C C . ASN A 1 187 ? -3.784 -4.074 -16.386 1.00 28.28 187 ASN A C 1
ATOM 1466 O O . ASN A 1 187 ? -4.426 -4.296 -17.411 1.00 28.28 187 ASN A O 1
ATOM 1470 N N . ILE A 1 188 ? -2.570 -3.526 -16.435 1.00 33.19 188 ILE A N 1
ATOM 1471 C CA . ILE A 1 188 ? -1.830 -3.375 -17.693 1.00 33.19 188 ILE A CA 1
ATOM 1472 C C . ILE A 1 188 ? -0.566 -4.225 -17.577 1.00 33.19 188 ILE A C 1
ATOM 1474 O O . ILE A 1 188 ? 0.511 -3.719 -17.264 1.00 33.19 188 ILE A O 1
ATOM 1478 N N . ILE A 1 189 ? -0.740 -5.535 -17.760 1.00 30.80 189 ILE A N 1
ATOM 1479 C CA . ILE A 1 189 ? 0.347 -6.505 -17.941 1.00 30.80 189 ILE A CA 1
ATOM 1480 C C . ILE A 1 189 ? 0.320 -6.981 -19.387 1.00 30.80 189 ILE A C 1
ATOM 1482 O O . ILE A 1 189 ? -0.792 -7.316 -19.853 1.00 30.80 189 ILE A O 1
#

Sequence (189 aa):
MLQMEPDLVLADLDLPPNGGDLLCKDIKKSFPSNNTFVILACGATAAELRKCGRSGADSYVRTPINPEDITRRINSILQTNVWRAHRVLVKVRVESSFQSEEFFCTSRDLSATGILLETEKSLARGDIIHCSFFLPDMERIRTACRVVRIIKGDNAKQSYGAEFIKLDEHQLSIVNEFISIQRGFGNII

pLDDT: mean 81.12, std 14.41, range [28.28, 96.38]

Organism: NCBI:txid412755

Radius of gyration: 21.01 Å; chains: 1; bounding box: 55×29×59 Å

Foldseek 3Di:
DPPDQDQEEEEEQCDPDPGLLVVLQVSCVVCVVPRYAYEYEECPDPVSVVSCVVSPHPYYAYPVHDPVVVVLVVCLSVVVNVVQVCQWWKWKWWDDPVDIDIDIWTWPDADLFWTKTKDQDDDDQQTWMWIWTDDVVGDIDTFIWGFHDWADDPPRMTITITTTPDDDPVNSVRSVVSVCSVVVSVPPD

InterPro domains:
  IPR001789 Signal transduction response regulator, receiver domain [PS50110] (1-78)
  IPR009875 PilZ domain [PF07238] (84-179)
  IPR011006 CheY-like superfamily [SSF52172] (3-87)